Protein AF-A0A9P0C4G1-F1 (afdb_monomer_lite)

Organism: Bemisia tabaci (NCBI:txid7038)

InterPro domains:
  IPR025252 Domain of unknown function DUF4200 [PF13863] (64-177)
  IPR051147 Cilia- and flagella-associated domain-containing protein [PTHR21683] (7-328)

Structure (mmCIF, N/CA/C/O backbone):
data_AF-A0A9P0C4G1-F1
#
_entry.id   AF-A0A9P0C4G1-F1
#
loop_
_atom_site.group_PDB
_atom_site.id
_atom_site.type_symbol
_atom_site.label_atom_id
_atom_site.label_alt_id
_atom_site.label_comp_id
_atom_site.label_asym_id
_atom_site.label_entity_id
_atom_site.label_seq_id
_atom_site.pdbx_PDB_ins_code
_atom_site.Cartn_x
_atom_site.Cartn_y
_atom_site.Cartn_z
_atom_site.occupancy
_atom_site.B_iso_or_equiv
_atom_site.auth_seq_id
_atom_site.auth_comp_id
_atom_site.auth_asym_id
_atom_site.auth_atom_id
_atom_site.pdbx_PDB_model_num
ATOM 1 N N . MET A 1 1 ? -35.429 1.149 84.649 1.00 38.84 1 MET A N 1
ATOM 2 C CA . MET A 1 1 ? -34.889 2.270 85.436 1.00 38.84 1 MET A CA 1
ATOM 3 C C . MET A 1 1 ? -35.859 3.413 85.240 1.00 38.84 1 MET A C 1
ATOM 5 O O . MET A 1 1 ? -35.762 4.099 84.237 1.00 38.84 1 MET A O 1
ATOM 9 N N . ASP A 1 2 ? -36.829 3.532 86.137 1.00 36.22 2 ASP A N 1
ATOM 10 C CA . ASP A 1 2 ? -37.549 4.790 86.371 1.00 36.22 2 ASP A CA 1
ATOM 11 C C . ASP A 1 2 ? -36.702 5.578 87.392 1.00 36.22 2 ASP A C 1
ATOM 13 O O . ASP A 1 2 ? -36.038 4.908 88.200 1.00 36.22 2 ASP A O 1
ATOM 17 N N . PRO A 1 3 ? -36.657 6.931 87.393 1.00 46.84 3 PRO A N 1
ATOM 18 C CA . PRO A 1 3 ? -37.878 7.739 87.535 1.00 46.84 3 PRO A CA 1
ATOM 19 C C . PRO A 1 3 ? -37.878 9.159 86.916 1.00 46.84 3 PRO A C 1
ATOM 21 O O . PRO A 1 3 ? -36.924 9.919 87.056 1.00 46.84 3 PRO A O 1
ATOM 24 N N . ASP A 1 4 ? -39.031 9.566 86.377 1.00 36.81 4 ASP A N 1
ATOM 25 C CA . ASP A 1 4 ? -39.391 10.967 86.115 1.00 36.81 4 ASP A CA 1
ATOM 26 C C . ASP A 1 4 ? -40.594 11.376 86.996 1.00 36.81 4 ASP A C 1
ATOM 28 O O . ASP A 1 4 ? -41.711 10.919 86.771 1.00 36.81 4 ASP A O 1
ATOM 32 N N . ALA A 1 5 ? -40.300 12.236 87.987 1.00 39.12 5 ALA A N 1
ATOM 33 C CA . ALA A 1 5 ? -41.042 13.423 88.474 1.00 39.12 5 ALA A CA 1
ATOM 34 C C . ALA A 1 5 ? -42.515 13.336 89.000 1.00 39.12 5 ALA A C 1
ATOM 36 O O . ALA A 1 5 ? -43.236 12.398 88.678 1.00 39.12 5 ALA A O 1
ATOM 37 N N . PRO A 1 6 ? -43.055 14.356 89.731 1.00 46.94 6 PRO A N 1
ATOM 38 C CA . PRO A 1 6 ? -42.426 15.540 90.343 1.00 46.94 6 PRO A CA 1
ATOM 39 C C . PRO A 1 6 ? -42.788 15.827 91.824 1.00 46.94 6 PRO A C 1
ATOM 41 O O . PRO A 1 6 ? -43.789 15.398 92.394 1.00 46.94 6 PRO A O 1
ATOM 44 N N . GLU A 1 7 ? -41.938 16.679 92.387 1.00 44.88 7 GLU A N 1
ATOM 45 C CA . GLU A 1 7 ? -41.928 17.330 93.695 1.00 44.88 7 GLU A CA 1
ATOM 46 C C . GLU A 1 7 ? -42.796 18.609 93.701 1.00 44.88 7 GLU A C 1
ATOM 48 O O . GLU A 1 7 ? -42.521 19.511 92.922 1.00 44.88 7 GLU A O 1
ATOM 53 N N . PHE A 1 8 ? -43.801 18.721 94.581 1.00 35.50 8 PHE A N 1
ATOM 54 C CA . PHE A 1 8 ? -44.557 19.945 94.946 1.00 35.50 8 PHE A CA 1
ATOM 55 C C . PHE A 1 8 ? -45.388 19.570 96.202 1.00 35.50 8 PHE A C 1
ATOM 57 O O . PHE A 1 8 ? -46.053 18.545 96.181 1.00 35.50 8 PHE A O 1
ATOM 64 N N . LEU A 1 9 ? -45.424 20.220 97.372 1.00 36.94 9 LEU A N 1
ATOM 65 C CA . LEU A 1 9 ? -45.168 21.585 97.829 1.00 36.94 9 LEU A CA 1
ATOM 66 C C . LEU A 1 9 ? -44.718 21.545 99.306 1.00 36.94 9 LEU A C 1
ATOM 68 O O . LEU A 1 9 ? -45.403 20.971 100.152 1.00 36.94 9 LEU A O 1
ATOM 72 N N . LYS A 1 10 ? -43.627 22.243 99.638 1.00 41.34 10 LYS A N 1
ATOM 73 C CA . LYS A 1 10 ? -43.354 22.735 100.997 1.00 41.34 10 LYS A CA 1
ATOM 74 C C . LYS A 1 10 ? -43.623 24.239 101.034 1.00 41.34 10 LYS A C 1
ATOM 76 O O . LYS A 1 10 ? -42.954 25.002 100.347 1.00 41.34 10 LYS A O 1
ATOM 81 N N . LYS A 1 11 ? -44.570 24.644 101.873 1.00 36.62 11 LYS A N 1
ATOM 82 C CA . LYS A 1 11 ? -44.733 25.976 102.478 1.00 36.62 11 LYS A CA 1
ATOM 83 C C . LYS A 1 11 ? -45.361 25.719 103.845 1.00 36.62 11 LYS A C 1
ATOM 85 O O . LYS A 1 11 ? -46.138 24.783 103.969 1.00 36.62 11 LYS A O 1
ATOM 90 N N . GLU A 1 12 ? -45.132 26.429 104.928 1.00 34.16 12 GLU A N 1
ATOM 91 C CA . GLU A 1 12 ? -44.301 27.555 105.343 1.00 34.16 12 GLU A CA 1
ATOM 92 C C . GLU A 1 12 ? -44.501 27.540 106.871 1.00 34.16 12 GLU A C 1
ATOM 94 O O . GLU A 1 12 ? -45.590 27.215 107.341 1.00 34.16 12 GLU A O 1
ATOM 99 N N . ASN A 1 13 ? -43.492 27.879 107.667 1.00 34.50 13 ASN A N 1
ATOM 100 C CA . ASN A 1 13 ? -43.703 28.184 109.082 1.00 34.50 13 ASN A CA 1
ATOM 101 C C . ASN A 1 13 ? -42.780 29.338 109.465 1.00 34.50 13 ASN A C 1
ATOM 103 O O . ASN A 1 13 ? -41.582 29.128 109.630 1.00 34.50 13 ASN A O 1
ATOM 107 N N . ALA A 1 14 ? -43.340 30.539 109.630 1.00 35.62 14 ALA A N 1
ATOM 108 C CA . ALA A 1 14 ? -42.783 31.588 110.484 1.00 35.62 14 ALA A CA 1
ATOM 109 C C . ALA A 1 14 ? -43.813 32.707 110.711 1.00 35.62 14 ALA A C 1
ATOM 111 O O . ALA A 1 14 ? -44.267 33.340 109.765 1.00 35.62 14 ALA A O 1
ATOM 112 N N . GLY A 1 15 ? -44.133 32.996 111.977 1.00 34.44 15 GLY A N 1
ATOM 113 C CA . GLY A 1 15 ? -44.887 34.198 112.338 1.00 34.44 15 GLY A CA 1
ATOM 114 C C . GLY A 1 15 ? -45.509 34.168 113.734 1.00 34.44 15 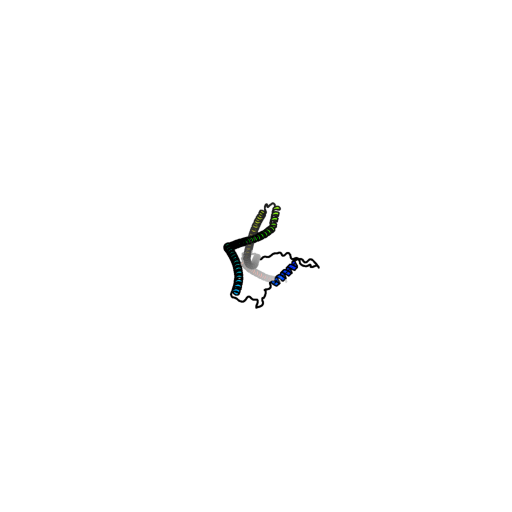GLY A C 1
ATOM 115 O O . GLY A 1 15 ? -46.710 33.979 113.867 1.00 34.44 15 GLY A O 1
ATOM 116 N N . LYS A 1 16 ? -44.708 34.388 114.786 1.00 44.06 16 LYS A N 1
ATOM 117 C CA . LYS A 1 16 ? -45.193 34.725 116.140 1.00 44.06 16 LYS A CA 1
ATOM 118 C C . LYS A 1 16 ? -45.402 36.243 116.267 1.00 44.06 16 LYS A C 1
ATOM 120 O O . LYS A 1 16 ? -44.438 36.979 116.089 1.00 44.06 16 LYS A O 1
ATOM 125 N N . LYS A 1 17 ? -46.598 36.677 116.685 1.00 35.72 17 LYS A N 1
ATOM 126 C CA . LYS A 1 17 ? -46.948 37.928 117.416 1.00 35.72 17 LYS A CA 1
ATOM 127 C C . LYS A 1 17 ? -48.308 37.656 118.097 1.00 35.72 17 LYS A C 1
ATOM 129 O O . LYS A 1 17 ? -49.116 36.973 117.491 1.00 35.72 17 LYS A O 1
ATOM 134 N N . SER A 1 18 ? -48.700 38.088 119.293 1.00 33.09 18 SER A N 1
ATOM 135 C CA . SER A 1 18 ? -48.098 38.781 120.439 1.00 33.09 18 SER A CA 1
ATOM 136 C C . SER A 1 18 ? -49.169 38.808 121.567 1.00 33.09 18 SER A C 1
ATOM 138 O O . SER A 1 18 ? -50.298 39.178 121.283 1.00 33.09 18 SER A O 1
ATOM 140 N N . VAL A 1 19 ? -48.795 38.430 122.802 1.00 36.88 19 VAL A N 1
ATOM 141 C CA . VAL A 1 19 ? -49.113 39.073 124.115 1.00 36.88 19 VAL A CA 1
ATOM 142 C C . VAL A 1 19 ? -50.602 39.248 124.557 1.00 36.88 19 VAL A C 1
ATOM 144 O O . VAL A 1 19 ? -51.279 40.126 124.048 1.00 36.88 19 VAL A O 1
ATOM 147 N N . LEU A 1 20 ? -51.136 38.362 125.437 1.00 34.88 20 LEU A N 1
ATOM 148 C CA . LEU A 1 20 ? -51.484 38.483 126.901 1.00 34.88 20 LEU A CA 1
ATOM 149 C C . LEU A 1 20 ? -52.864 39.131 127.250 1.00 34.88 20 LEU A C 1
ATOM 151 O O . LEU A 1 20 ? -53.284 40.034 126.545 1.00 34.88 20 LEU A O 1
ATOM 155 N N . PRO A 1 21 ? -53.483 38.877 128.435 1.00 47.62 21 PRO A N 1
ATOM 156 C CA . PRO A 1 21 ? -53.855 37.605 129.079 1.00 47.62 21 PRO A CA 1
ATOM 157 C C . PRO A 1 21 ? -55.328 37.582 129.605 1.00 47.62 21 PRO A C 1
ATOM 159 O O . PRO A 1 21 ? -55.998 38.607 129.666 1.00 47.62 21 PRO A O 1
ATOM 162 N N . LYS A 1 22 ? -55.740 36.412 130.129 1.00 40.81 22 LYS A N 1
ATOM 163 C CA . LYS A 1 22 ? -56.890 36.079 131.018 1.00 40.81 22 LYS A CA 1
ATOM 164 C C . LYS A 1 22 ? -58.078 35.349 130.376 1.00 40.81 22 LYS A C 1
ATOM 166 O O . LYS A 1 22 ? -58.756 35.848 129.490 1.00 40.81 22 LYS A O 1
ATOM 171 N N . GLY A 1 23 ? -58.316 34.160 130.932 1.00 45.16 23 GLY A N 1
ATOM 172 C CA . GLY A 1 23 ? -59.331 33.181 130.561 1.00 45.16 23 GLY A CA 1
ATOM 173 C C . GLY A 1 23 ? -58.679 31.806 130.441 1.00 45.16 23 GLY A C 1
ATOM 174 O O . GLY A 1 23 ? -58.338 31.386 129.340 1.00 45.16 23 GLY A O 1
ATOM 175 N N . GLU A 1 24 ? -58.398 31.152 131.571 1.00 47.72 24 GLU A N 1
ATOM 176 C CA . GLU A 1 24 ? -57.777 29.822 131.616 1.00 47.72 24 GLU A CA 1
ATOM 177 C C . GLU A 1 24 ? -58.631 28.807 130.847 1.00 47.72 24 GLU A C 1
ATOM 179 O O . GLU A 1 24 ? -59.722 28.426 131.264 1.00 47.72 24 GLU A O 1
ATOM 184 N N . LEU A 1 25 ? -58.130 28.397 129.681 1.00 53.88 25 LEU A N 1
ATOM 185 C CA . LEU A 1 25 ? -58.746 27.389 128.832 1.00 53.88 25 LEU A CA 1
ATOM 186 C C . LEU A 1 25 ? -58.266 25.988 129.264 1.00 53.88 25 LEU A C 1
ATOM 188 O O . LEU A 1 25 ? -57.066 25.779 129.482 1.00 53.88 25 LEU A O 1
ATOM 192 N N . PRO A 1 26 ? -59.184 25.008 129.344 1.00 58.66 26 PRO A N 1
ATOM 193 C CA . PRO A 1 26 ? -59.042 23.759 130.105 1.00 58.66 26 PRO A CA 1
ATOM 194 C C . PRO A 1 26 ? -57.880 22.855 129.668 1.00 58.66 26 PRO A C 1
ATOM 196 O O . PRO A 1 26 ? -57.418 22.030 130.445 1.00 58.66 26 PRO A O 1
ATOM 199 N N . HIS A 1 27 ? -57.347 23.032 128.460 1.00 58.50 27 HIS A N 1
ATOM 200 C CA . HIS A 1 27 ? -56.244 22.241 127.906 1.00 58.50 27 HIS A CA 1
ATOM 201 C C . HIS A 1 27 ? -54.942 22.318 128.732 1.00 58.50 27 HIS A C 1
ATOM 203 O O . HIS A 1 27 ? -54.217 21.328 128.801 1.00 58.50 27 HIS A O 1
ATOM 209 N N . LYS A 1 28 ? -54.645 23.450 129.394 1.00 59.62 28 LYS A N 1
ATOM 210 C CA . LYS A 1 28 ? -53.417 23.583 130.205 1.00 59.62 28 LYS A CA 1
ATOM 211 C C . LYS A 1 28 ? -53.542 22.906 131.568 1.00 59.62 28 LYS A C 1
ATOM 213 O O . LYS A 1 28 ? -52.651 22.146 131.932 1.00 59.62 28 LYS A O 1
ATOM 218 N N . ALA A 1 29 ? -54.685 23.075 132.234 1.00 59.31 29 ALA A N 1
ATOM 219 C CA . ALA A 1 29 ? -55.032 22.317 133.435 1.00 59.31 29 ALA A CA 1
ATOM 220 C C . ALA A 1 29 ? -55.087 20.811 133.143 1.00 59.31 29 ALA A C 1
ATOM 222 O O . ALA A 1 29 ? -54.640 20.015 133.956 1.00 59.31 29 ALA A O 1
ATOM 223 N N . VAL A 1 30 ? -55.548 20.414 131.953 1.00 58.38 30 VAL A N 1
ATOM 224 C CA . VAL A 1 30 ? -55.530 19.021 131.495 1.00 58.38 30 VAL A CA 1
ATOM 225 C C . VAL A 1 30 ? -54.103 18.539 131.219 1.00 58.38 30 VAL A C 1
ATOM 227 O O . VAL A 1 30 ? -53.772 17.429 131.606 1.00 58.38 30 VAL A O 1
ATOM 230 N N . SER A 1 31 ? -53.221 19.353 130.627 1.00 59.41 31 SER A N 1
ATOM 231 C CA . SER A 1 31 ? -51.809 18.984 130.426 1.00 59.41 31 SER A CA 1
ATOM 232 C C . SER A 1 31 ? -51.021 18.886 131.736 1.00 59.41 31 SER A C 1
ATOM 234 O O . SER A 1 31 ? -50.212 17.975 131.888 1.00 59.41 31 SER A O 1
ATOM 236 N N . GLU A 1 32 ? -51.303 19.761 132.706 1.00 63.56 32 GLU A N 1
ATOM 237 C CA . GLU A 1 32 ? -50.736 19.696 134.053 1.00 63.56 32 GLU A CA 1
ATOM 238 C C . GLU A 1 32 ? -51.341 18.525 134.827 1.00 63.56 32 GLU A C 1
ATOM 240 O O . GLU A 1 32 ? -50.591 17.772 135.424 1.00 63.56 32 GLU A O 1
ATOM 245 N N . GLN A 1 33 ? -52.642 18.237 134.705 1.00 60.47 33 GLN A N 1
ATOM 246 C CA . GLN A 1 33 ? -53.232 17.001 135.228 1.00 60.47 33 GLN A CA 1
ATOM 247 C C . GLN A 1 33 ? -52.661 15.750 134.557 1.00 60.47 33 GLN A C 1
ATOM 249 O O . GLN A 1 33 ? -52.448 14.757 135.243 1.00 60.47 33 GLN A O 1
ATOM 254 N N . PHE A 1 34 ? -52.366 15.764 133.255 1.00 58.06 34 PHE A N 1
ATOM 255 C CA . PHE A 1 34 ? -51.722 14.643 132.572 1.00 58.06 34 PHE A CA 1
ATOM 256 C C . PHE A 1 34 ? -50.275 14.478 133.036 1.00 58.06 34 PHE A C 1
ATOM 258 O O . PHE A 1 34 ? -49.883 13.348 133.321 1.00 58.06 34 PHE A O 1
ATOM 265 N N . ALA A 1 35 ? -49.524 15.568 133.209 1.00 58.50 35 ALA A N 1
ATOM 266 C CA . ALA A 1 35 ? -48.172 15.547 133.761 1.00 58.50 35 ALA A CA 1
ATOM 267 C C . ALA A 1 35 ? -48.170 15.074 135.224 1.00 58.50 35 ALA A C 1
ATOM 269 O O . ALA A 1 35 ? -47.431 14.155 135.564 1.00 58.50 35 ALA A O 1
ATOM 270 N N . THR A 1 36 ? -49.062 15.590 136.072 1.00 59.06 36 THR A N 1
ATOM 271 C CA . THR A 1 36 ? -49.253 15.140 137.458 1.00 59.06 36 THR A CA 1
ATOM 272 C C . THR A 1 36 ? -49.744 13.684 137.510 1.00 59.06 36 THR A C 1
ATOM 274 O O . THR A 1 36 ? -49.263 12.906 138.330 1.00 59.06 36 THR A O 1
ATOM 277 N N . SER A 1 37 ? -50.611 13.248 136.586 1.00 54.34 37 SER A N 1
ATOM 278 C CA . SER A 1 37 ? -51.036 11.841 136.471 1.00 54.34 37 SER A CA 1
ATOM 279 C C . SER A 1 37 ? -49.903 10.916 136.013 1.00 54.34 37 SER A C 1
ATOM 281 O O . SER A 1 37 ? -49.856 9.763 136.435 1.00 54.34 37 SER A O 1
ATOM 283 N N . GLN A 1 38 ? -48.984 11.400 135.168 1.00 55.28 38 GLN A N 1
ATOM 284 C CA . GLN A 1 38 ? -47.788 10.664 134.756 1.00 55.28 38 GLN A CA 1
ATOM 285 C C . GLN A 1 38 ? -46.735 10.630 135.874 1.00 55.28 38 GLN A C 1
ATOM 287 O O . GLN A 1 38 ? -46.093 9.596 136.043 1.00 55.28 38 GLN A O 1
ATOM 292 N N . PHE A 1 39 ? -46.631 11.676 136.706 1.00 51.94 39 PHE A N 1
ATOM 293 C CA . PHE A 1 39 ? -45.828 11.655 137.936 1.00 51.94 39 PHE A CA 1
ATOM 294 C C . PHE A 1 39 ? -46.334 10.597 138.930 1.00 51.94 39 PHE A C 1
ATOM 296 O O . PHE A 1 39 ? -45.532 9.829 139.452 1.00 51.94 39 PHE A O 1
ATOM 303 N N . PHE A 1 40 ? -47.651 10.445 139.113 1.00 49.16 40 PHE A N 1
ATOM 304 C CA . PHE A 1 40 ? -48.213 9.355 139.932 1.00 49.16 40 PHE A CA 1
ATOM 305 C C . PHE A 1 40 ? -48.104 7.953 139.296 1.00 49.16 40 PHE A C 1
ATOM 307 O O . PHE A 1 40 ? -48.376 6.959 139.971 1.00 49.16 40 PHE A O 1
ATOM 314 N N . LYS A 1 41 ? -47.711 7.853 138.018 1.00 52.72 41 LYS A N 1
ATOM 315 C CA . LYS A 1 41 ? -47.436 6.584 137.318 1.00 52.72 41 LYS A CA 1
ATOM 316 C C . LYS A 1 41 ? -45.955 6.186 137.338 1.00 52.72 41 LYS A C 1
ATOM 318 O O . LYS A 1 41 ? -45.632 5.111 136.834 1.00 52.72 41 LYS A O 1
ATOM 323 N N . GLN A 1 42 ? -45.069 6.986 137.943 1.00 51.81 42 GLN A N 1
ATOM 324 C CA . GLN A 1 42 ? -43.749 6.493 138.338 1.00 51.81 42 GLN A CA 1
ATOM 325 C C . GLN A 1 42 ? -43.941 5.347 139.337 1.00 51.81 42 GLN A C 1
ATOM 327 O O . GLN A 1 42 ? -44.745 5.441 140.266 1.00 51.81 42 GLN A O 1
ATOM 332 N N . THR A 1 43 ? -43.255 4.230 139.099 1.00 47.44 43 THR A N 1
ATOM 333 C CA . THR A 1 43 ? -43.328 3.025 139.930 1.00 47.44 43 THR A CA 1
ATOM 334 C C . THR A 1 43 ? -43.113 3.402 141.391 1.00 47.44 43 THR A C 1
ATOM 336 O O . THR A 1 43 ? -42.021 3.836 141.746 1.00 47.44 43 THR A O 1
ATOM 339 N N . LYS A 1 44 ? -44.145 3.250 142.231 1.00 46.94 44 LYS A N 1
ATOM 340 C CA . LYS A 1 44 ? -44.012 3.355 143.688 1.00 46.94 44 LYS A CA 1
ATOM 341 C C . LYS A 1 44 ? -42.921 2.379 144.131 1.00 46.94 44 LYS A C 1
ATOM 343 O O . LYS A 1 44 ? -43.143 1.170 144.120 1.00 46.94 44 LYS A O 1
ATOM 348 N N . VAL A 1 45 ? -41.741 2.897 144.458 1.00 50.97 45 VAL A N 1
ATOM 349 C CA . VAL A 1 45 ? -40.674 2.122 145.091 1.00 50.97 45 VAL A CA 1
ATOM 350 C C . VAL A 1 45 ? -41.001 2.101 146.577 1.00 50.97 45 VAL A C 1
ATOM 352 O O . VAL A 1 45 ? -40.894 3.118 147.258 1.00 50.97 45 VAL A O 1
ATOM 355 N N . TYR A 1 46 ? -41.505 0.964 147.044 1.00 51.94 46 TYR A N 1
ATOM 356 C CA . TYR A 1 46 ? -41.841 0.749 148.447 1.00 51.94 46 TYR A CA 1
ATOM 357 C C . TYR A 1 46 ? -40.547 0.539 149.267 1.00 51.94 46 TYR A C 1
ATOM 359 O O . TYR A 1 46 ? -39.664 -0.180 148.793 1.00 51.94 46 TYR A O 1
ATOM 367 N N . PRO A 1 47 ? -40.395 1.157 150.458 1.00 59.88 47 PRO A N 1
ATOM 368 C CA . PRO A 1 47 ? -39.282 0.890 151.382 1.00 59.88 47 PRO A CA 1
ATOM 369 C C . PRO A 1 47 ? -39.242 -0.590 151.800 1.00 59.88 47 PRO A C 1
ATOM 371 O O . PRO A 1 47 ? -40.293 -1.216 151.855 1.00 59.88 47 PRO A O 1
ATOM 374 N N . GLU A 1 48 ? -38.071 -1.153 152.133 1.00 53.62 48 GLU A N 1
ATOM 375 C CA . GLU A 1 48 ? -37.863 -2.613 152.302 1.00 53.62 48 GLU A CA 1
ATOM 376 C C . GLU A 1 48 ? -38.860 -3.348 153.219 1.00 53.62 48 GLU A C 1
ATOM 378 O O . GLU A 1 48 ? -39.176 -4.512 152.982 1.00 53.62 48 GLU A O 1
ATOM 383 N N . TRP A 1 49 ? -39.387 -2.680 154.244 1.00 59.84 49 TRP A N 1
ATOM 384 C CA . TRP A 1 49 ? -40.357 -3.249 155.188 1.00 59.84 49 TRP A CA 1
ATOM 385 C C . TRP A 1 49 ? -41.806 -3.251 154.673 1.00 59.84 49 TRP A C 1
ATOM 387 O O . TRP A 1 49 ? -42.655 -3.928 155.247 1.00 59.84 49 TRP A O 1
ATOM 397 N N . ASP A 1 50 ? -42.078 -2.507 153.602 1.00 53.53 50 ASP A N 1
ATOM 398 C CA . ASP A 1 50 ? -43.387 -2.337 152.961 1.00 53.53 50 ASP A CA 1
ATOM 399 C C . ASP A 1 50 ? -43.480 -3.148 151.648 1.00 53.53 50 ASP A C 1
ATOM 401 O O . ASP A 1 50 ? -44.437 -3.038 150.874 1.00 53.53 50 ASP A O 1
ATOM 405 N N . LEU A 1 51 ? -42.480 -4.006 151.393 1.00 55.72 51 LEU A N 1
ATOM 406 C CA . LEU A 1 51 ? -42.623 -5.112 150.458 1.00 55.72 51 LEU A CA 1
ATOM 407 C C . LEU A 1 51 ? -43.481 -6.212 151.102 1.00 55.72 51 LEU A C 1
ATOM 409 O O . LEU A 1 51 ? -43.266 -6.570 152.261 1.00 55.72 51 LEU A O 1
ATOM 413 N N . PRO A 1 52 ? -44.424 -6.815 150.359 1.00 56.84 52 PRO A N 1
ATOM 414 C CA . PRO A 1 52 ? -45.155 -7.980 150.840 1.00 56.84 52 PRO A CA 1
ATOM 415 C C . PRO A 1 52 ? -44.172 -9.070 151.295 1.00 56.84 52 PRO A C 1
ATOM 417 O O . PRO A 1 52 ? -43.294 -9.458 150.523 1.00 56.84 52 PRO A O 1
ATOM 420 N N . SER A 1 53 ? -44.311 -9.558 152.538 1.00 54.59 53 SER A N 1
ATOM 421 C CA . SER A 1 53 ? -43.511 -10.671 153.073 1.00 54.59 53 SER A CA 1
ATOM 422 C C . SER A 1 53 ? -43.449 -11.802 152.043 1.00 54.59 53 SER A C 1
ATOM 424 O O . SER A 1 53 ? -44.496 -12.214 151.528 1.00 54.59 53 SER A O 1
ATOM 426 N N . VAL A 1 54 ? -42.231 -12.270 151.731 1.00 56.78 54 VAL A N 1
ATOM 427 C CA . VAL A 1 54 ? -41.926 -13.320 150.742 1.00 56.78 54 VAL A CA 1
ATOM 428 C C . VAL A 1 54 ? -42.498 -14.653 151.222 1.00 56.78 54 VAL A C 1
ATOM 430 O O . VAL A 1 54 ? -41.814 -15.561 151.683 1.00 56.78 54 VAL A O 1
ATOM 433 N N . THR A 1 55 ? -43.812 -14.748 151.153 1.00 63.06 55 THR A N 1
ATOM 434 C CA . THR A 1 55 ? -44.599 -15.929 151.446 1.00 63.06 55 THR A CA 1
ATOM 435 C C . THR A 1 55 ? -44.775 -16.701 150.141 1.00 63.06 55 THR A C 1
ATOM 437 O O . THR A 1 55 ? -44.896 -16.087 149.074 1.00 63.06 55 THR A O 1
ATOM 440 N N . PRO A 1 56 ? -44.831 -18.045 150.174 1.00 75.25 56 PRO A N 1
ATOM 441 C CA . PRO A 1 56 ? -45.030 -18.849 148.966 1.00 75.25 56 PRO A CA 1
ATOM 442 C C . PRO A 1 56 ? -46.233 -18.398 148.116 1.00 75.25 56 PRO A C 1
ATOM 444 O O . PRO A 1 56 ? -46.190 -18.471 146.891 1.00 75.25 56 PRO A O 1
ATOM 447 N N . ALA A 1 57 ? -47.276 -17.853 148.754 1.00 75.50 57 ALA A N 1
ATOM 448 C CA . ALA A 1 57 ? -48.454 -17.295 148.094 1.00 75.50 57 ALA A CA 1
ATOM 449 C C . ALA A 1 57 ? -48.171 -16.011 147.284 1.00 75.50 57 ALA A C 1
ATOM 451 O O . ALA A 1 57 ? -48.702 -15.862 146.181 1.00 75.50 57 ALA A O 1
ATOM 452 N N . TYR A 1 58 ? -47.323 -15.103 147.783 1.00 77.25 58 TYR A N 1
ATOM 453 C CA . TYR A 1 58 ? -46.930 -13.888 147.060 1.00 77.25 58 TYR A CA 1
ATOM 454 C C . TYR A 1 58 ? -46.039 -14.213 145.852 1.00 77.25 58 TYR A C 1
ATOM 456 O O . TYR A 1 58 ? -46.314 -13.742 144.748 1.00 77.25 58 TYR A O 1
ATOM 464 N N . ASN A 1 59 ? -45.054 -15.105 146.012 1.00 78.25 59 ASN A N 1
ATOM 465 C CA . ASN A 1 59 ? -44.223 -15.587 144.899 1.00 78.25 59 ASN A CA 1
ATOM 466 C C . ASN A 1 59 ? -45.070 -16.269 143.820 1.00 78.25 59 ASN A C 1
ATOM 468 O O . ASN A 1 59 ? -44.885 -16.020 142.633 1.00 78.25 59 ASN A O 1
ATOM 472 N N . LEU A 1 60 ? -46.065 -17.062 144.223 1.00 81.50 60 LEU A N 1
ATOM 473 C CA . LEU A 1 60 ? -47.017 -17.677 143.302 1.00 81.50 60 LEU A CA 1
ATOM 474 C C . LEU A 1 60 ? -47.848 -16.628 142.544 1.00 81.50 60 LEU A C 1
ATOM 476 O O . LEU A 1 60 ? -48.136 -16.813 141.363 1.00 81.50 60 LEU A O 1
ATOM 480 N N . MET A 1 61 ? -48.206 -15.507 143.176 1.00 80.31 61 MET A N 1
ATOM 481 C CA . MET A 1 61 ? -48.896 -14.393 142.516 1.00 80.31 61 MET A CA 1
ATOM 482 C C . MET A 1 61 ? -47.991 -13.646 141.522 1.00 80.31 61 MET A C 1
ATOM 484 O O . MET A 1 61 ? -48.449 -13.295 140.432 1.00 80.31 61 MET A O 1
ATOM 488 N N . VAL A 1 62 ? -46.726 -13.406 141.877 1.00 82.44 62 VAL A N 1
ATOM 489 C CA . VAL A 1 62 ? -45.728 -12.767 141.001 1.00 82.44 62 VAL A CA 1
ATOM 490 C C . VAL A 1 62 ? -45.444 -13.650 139.788 1.00 82.44 62 VAL A C 1
ATOM 492 O O . VAL A 1 62 ? -45.622 -13.191 138.661 1.00 82.44 62 VAL A O 1
ATOM 495 N N . VAL A 1 63 ? -45.159 -14.936 140.009 1.00 84.50 63 VAL A N 1
ATOM 496 C CA . VAL A 1 63 ? -44.951 -15.931 138.946 1.00 84.50 63 VAL A CA 1
ATOM 497 C C . VAL A 1 63 ? -46.189 -16.053 138.057 1.00 84.50 63 VAL A C 1
ATOM 499 O O . VAL A 1 63 ? -46.052 -16.113 136.842 1.00 84.50 63 VAL A O 1
ATOM 502 N N . LYS A 1 64 ? -47.414 -16.006 138.607 1.00 85.06 64 LYS A N 1
ATOM 503 C CA . LYS A 1 64 ? -48.648 -15.975 137.795 1.00 85.06 64 LYS A CA 1
ATOM 504 C C . LYS A 1 64 ? -48.755 -14.725 136.919 1.00 85.06 64 LYS A C 1
ATOM 506 O O . LYS A 1 64 ? -49.161 -14.834 135.767 1.00 85.06 64 LYS A O 1
ATOM 511 N N . LYS A 1 65 ? -48.410 -13.540 137.436 1.00 84.81 65 LYS A N 1
ATOM 512 C CA . LYS A 1 65 ? -48.408 -12.295 136.645 1.00 84.81 65 LYS A CA 1
ATOM 513 C C . LYS A 1 65 ? -47.323 -12.304 135.570 1.00 84.81 65 LYS A C 1
ATOM 515 O O . LYS A 1 65 ? -47.560 -11.806 134.474 1.00 84.81 65 LYS A O 1
ATOM 520 N N . GLU A 1 66 ? -46.145 -12.831 135.878 1.00 85.81 66 GLU A N 1
ATOM 521 C CA . GLU A 1 66 ? -45.050 -12.996 134.920 1.00 85.81 66 GLU A CA 1
ATOM 522 C C . GLU A 1 66 ? -45.415 -14.005 133.840 1.00 85.81 66 GLU A C 1
ATOM 524 O O . GLU A 1 66 ? -45.275 -13.677 132.669 1.00 85.81 66 GLU A O 1
ATOM 529 N N . LEU A 1 67 ? -45.994 -15.147 134.215 1.00 86.62 67 LEU A N 1
ATOM 530 C CA . LEU A 1 67 ? -46.544 -16.138 133.293 1.00 86.62 67 LEU A CA 1
ATOM 531 C C . LEU A 1 67 ? -47.592 -15.505 132.374 1.00 86.62 67 LEU A C 1
ATOM 533 O O . LEU A 1 67 ? -47.498 -15.638 131.166 1.00 86.62 67 LEU A O 1
ATOM 537 N N . GLN A 1 68 ? -48.525 -14.711 132.907 1.00 87.50 68 GLN A N 1
ATOM 538 C CA . GLN A 1 68 ? -49.499 -13.991 132.077 1.00 87.50 68 GLN A CA 1
ATOM 539 C C . GLN A 1 68 ? -48.854 -12.965 131.130 1.00 87.50 68 GLN A C 1
ATOM 541 O O . GLN A 1 68 ? -49.355 -12.747 130.028 1.00 87.50 68 GLN A O 1
ATOM 546 N N . LYS A 1 69 ? -47.772 -12.290 131.541 1.00 87.69 69 LYS A N 1
ATOM 547 C CA . LYS A 1 69 ? -47.039 -11.346 130.680 1.00 87.69 69 LYS A CA 1
ATOM 548 C C . LYS A 1 69 ? -46.260 -12.078 129.589 1.00 87.69 69 LYS A C 1
ATOM 550 O O . LYS A 1 69 ? -46.320 -11.664 128.436 1.00 87.69 69 LYS A O 1
ATOM 555 N N . THR A 1 70 ? -45.545 -13.145 129.936 1.00 88.31 70 THR A N 1
ATOM 556 C CA . THR A 1 70 ? -44.779 -13.949 128.977 1.00 88.31 70 THR A CA 1
ATOM 557 C C . THR A 1 70 ? -45.701 -14.682 128.017 1.00 88.31 70 THR A C 1
ATOM 559 O O . THR A 1 70 ? -45.378 -14.762 126.839 1.00 88.31 70 THR A O 1
ATOM 562 N N . GLU A 1 71 ? -46.871 -15.130 128.468 1.00 88.25 71 GLU A N 1
ATOM 563 C CA . GLU A 1 71 ? -47.891 -15.759 127.630 1.00 88.25 71 GLU A CA 1
ATOM 564 C C . GLU A 1 71 ? -48.506 -14.762 126.639 1.00 88.25 71 GLU A C 1
ATOM 566 O O . GLU A 1 71 ? -48.609 -15.077 125.457 1.00 88.25 71 GLU A O 1
ATOM 571 N N . LYS A 1 72 ? -48.767 -13.513 127.056 1.00 89.19 72 LYS A N 1
ATOM 572 C CA . LYS A 1 72 ? -49.153 -12.425 126.134 1.00 89.19 72 LYS A CA 1
ATOM 573 C C . LYS A 1 72 ? -48.074 -12.123 125.090 1.00 89.19 72 LYS A C 1
ATOM 575 O O . LYS A 1 72 ? -48.383 -12.039 123.906 1.00 89.19 72 LYS A O 1
ATOM 580 N N . ILE A 1 73 ? -46.810 -12.013 125.503 1.00 90.81 73 ILE A N 1
ATOM 581 C CA . ILE A 1 73 ? -45.679 -11.787 124.584 1.00 90.81 73 ILE A CA 1
ATOM 582 C C . ILE A 1 73 ? -45.509 -12.981 123.634 1.00 90.81 73 ILE A C 1
ATOM 584 O O . ILE A 1 73 ? -45.237 -12.806 122.448 1.00 90.81 73 ILE A O 1
ATOM 588 N N . LEU A 1 74 ? -45.684 -14.206 124.133 1.00 90.06 74 LEU A N 1
ATOM 589 C CA . LEU A 1 74 ? -45.629 -15.426 123.335 1.00 90.06 74 LEU A CA 1
ATOM 590 C C . LEU A 1 74 ? -46.762 -15.455 122.304 1.00 90.06 74 LEU A C 1
ATOM 592 O O . LEU A 1 74 ? -46.531 -15.836 121.159 1.00 90.06 74 LEU A O 1
ATOM 596 N N . GLU A 1 75 ? -47.972 -15.041 122.679 1.00 90.38 75 GLU A N 1
ATOM 597 C CA . GLU A 1 75 ? -49.104 -14.896 121.761 1.00 90.38 75 GLU A CA 1
ATOM 598 C C . GLU A 1 75 ? -48.855 -13.822 120.700 1.00 90.38 75 GLU A C 1
ATOM 600 O O . GLU A 1 75 ? -49.131 -14.062 119.524 1.00 90.38 75 GLU A O 1
ATOM 605 N N . GLU A 1 76 ? -48.298 -12.672 121.075 1.00 91.38 76 GLU A N 1
ATOM 606 C CA . GLU A 1 76 ? -47.890 -11.617 120.141 1.00 91.38 76 GLU A CA 1
ATOM 607 C C . GLU A 1 76 ? -46.820 -12.123 119.167 1.00 91.38 76 GLU A C 1
ATOM 609 O O . GLU A 1 76 ? -47.005 -12.030 117.957 1.00 91.38 76 GLU A O 1
ATOM 614 N N . LYS A 1 77 ? -45.766 -12.784 119.658 1.00 92.06 77 LYS A N 1
ATOM 615 C CA . LYS A 1 77 ? -44.718 -13.382 118.815 1.00 92.06 77 LYS A CA 1
ATOM 616 C C . LYS A 1 77 ? -45.242 -14.505 117.926 1.00 92.06 77 LYS A C 1
ATOM 618 O O . LYS A 1 77 ? -44.792 -14.644 116.791 1.00 92.06 77 LYS A O 1
ATOM 623 N N . ARG A 1 78 ? -46.209 -15.298 118.396 1.00 92.25 78 ARG A N 1
ATOM 624 C CA . ARG A 1 78 ? -46.899 -16.306 117.573 1.00 92.25 78 ARG A CA 1
ATOM 625 C C . ARG A 1 78 ? -47.726 -15.651 116.469 1.00 92.25 78 ARG A C 1
ATOM 627 O O . ARG A 1 78 ? -47.711 -16.158 115.351 1.00 92.25 78 ARG A O 1
ATOM 634 N N . LYS A 1 79 ? -48.409 -14.537 116.756 1.00 92.12 79 LYS A N 1
ATOM 635 C CA . LYS A 1 79 ? -49.150 -13.752 115.755 1.00 92.12 79 LYS A CA 1
ATOM 636 C C . LYS A 1 79 ? -48.208 -13.115 114.735 1.00 92.12 79 LYS A C 1
ATOM 638 O O . LYS A 1 79 ? -48.446 -13.279 113.546 1.00 92.12 79 LYS A O 1
ATOM 643 N N . GLU A 1 80 ? -47.123 -12.483 115.179 1.00 91.44 80 GLU A N 1
ATOM 644 C CA . GLU A 1 80 ? -46.086 -11.925 114.301 1.00 91.44 80 GLU A CA 1
ATOM 645 C C . GLU A 1 80 ? -45.471 -13.013 113.417 1.00 91.44 80 GLU A C 1
ATOM 647 O O . GLU A 1 80 ? -45.429 -12.872 112.203 1.00 91.44 80 GLU A O 1
ATOM 652 N N . ASN A 1 81 ? -45.049 -14.140 113.992 1.00 92.56 81 ASN A N 1
ATOM 653 C CA . ASN A 1 81 ? -44.460 -15.240 113.228 1.00 92.56 81 ASN A CA 1
ATOM 654 C C . ASN A 1 81 ? -45.459 -15.853 112.237 1.00 92.56 81 ASN A C 1
ATOM 656 O O . ASN A 1 81 ? -45.071 -16.255 111.145 1.00 92.56 81 ASN A O 1
ATOM 660 N N . LYS A 1 82 ? -46.748 -15.911 112.594 1.00 94.19 82 LYS A N 1
ATOM 661 C CA . LYS A 1 82 ? -47.802 -16.322 111.664 1.00 94.19 82 LYS A CA 1
ATOM 662 C C . LYS A 1 82 ? -47.917 -15.331 110.502 1.00 94.19 82 LYS A C 1
ATOM 664 O O . LYS A 1 82 ? -47.859 -15.764 109.364 1.00 94.19 82 LYS A O 1
ATOM 669 N N . GLN A 1 83 ? -47.956 -14.028 110.780 1.00 92.69 83 GLN A N 1
ATOM 670 C CA . GLN A 1 83 ? -47.967 -12.988 109.745 1.00 92.69 83 GLN A CA 1
ATOM 671 C C . GLN A 1 83 ? -46.724 -13.049 108.846 1.00 92.69 83 GLN A C 1
ATOM 673 O O . GLN A 1 83 ? -46.850 -12.970 107.631 1.00 92.69 83 GLN A O 1
ATOM 678 N N . TYR A 1 84 ? -45.531 -13.245 109.414 1.00 93.56 84 TYR A N 1
ATOM 679 C CA . TYR A 1 84 ? -44.295 -13.409 108.643 1.00 93.56 84 TYR A CA 1
ATOM 680 C C . TYR A 1 84 ? -44.316 -14.659 107.762 1.00 93.56 84 TYR A C 1
ATOM 682 O O . TYR A 1 84 ? -43.845 -14.606 106.630 1.00 93.56 84 TYR A O 1
ATOM 690 N N . ARG A 1 85 ? -44.869 -15.774 108.249 1.00 92.75 85 ARG A N 1
ATOM 691 C CA . ARG A 1 85 ? -45.051 -16.987 107.439 1.00 92.75 85 ARG A CA 1
ATOM 692 C C . ARG A 1 85 ? -46.054 -16.767 106.318 1.00 92.75 85 ARG A C 1
ATOM 694 O O . ARG A 1 85 ? -45.745 -17.120 105.192 1.00 92.75 85 ARG A O 1
ATOM 701 N N . ASP A 1 86 ? -47.181 -16.124 106.606 1.00 93.00 86 ASP A N 1
ATOM 702 C CA . ASP A 1 86 ? -48.201 -15.807 105.604 1.00 93.00 86 ASP A CA 1
ATOM 703 C C . ASP A 1 86 ? -47.624 -14.881 104.507 1.00 93.00 86 ASP A C 1
ATOM 705 O O . ASP A 1 86 ? -47.875 -15.086 103.318 1.00 93.00 86 ASP A O 1
ATOM 709 N N . LEU A 1 87 ? -46.783 -13.905 104.884 1.00 95.38 87 LEU A N 1
ATOM 710 C CA . LEU A 1 87 ? -46.052 -13.046 103.944 1.00 95.38 87 LEU A CA 1
ATOM 711 C C . LEU A 1 87 ? -45.038 -13.837 103.112 1.00 95.38 87 LEU A C 1
ATOM 713 O O . LEU A 1 87 ? -45.070 -13.752 101.886 1.00 95.38 87 LEU A O 1
ATOM 717 N N . LEU A 1 88 ? -44.180 -14.636 103.750 1.00 94.19 88 LEU A N 1
ATOM 718 C CA . LEU A 1 88 ? -43.196 -15.461 103.048 1.00 94.19 88 LEU A CA 1
ATOM 719 C C . LEU A 1 88 ? -43.872 -16.452 102.099 1.00 94.19 88 LEU A C 1
ATOM 721 O O . LEU A 1 88 ? -43.426 -16.605 100.967 1.00 94.19 88 LEU A O 1
ATOM 725 N N . ASP A 1 89 ? -44.962 -17.092 102.515 1.00 94.56 89 ASP A N 1
ATOM 726 C CA . ASP A 1 89 ? -45.729 -18.005 101.668 1.00 94.56 89 ASP A CA 1
ATOM 727 C C . ASP A 1 89 ? -46.327 -17.271 100.461 1.00 94.56 89 ASP A C 1
ATOM 729 O O . ASP A 1 89 ? -46.301 -17.802 99.345 1.00 94.56 89 ASP A O 1
ATOM 733 N N . SER A 1 90 ? -46.788 -16.027 100.643 1.00 94.38 90 SER A N 1
ATOM 734 C CA . SER A 1 90 ? -47.241 -15.180 99.534 1.00 94.38 90 SER A CA 1
ATOM 735 C C . SER A 1 90 ? -46.098 -14.822 98.572 1.00 94.38 90 SER A C 1
ATOM 737 O O . SER A 1 90 ? -46.248 -14.971 97.358 1.00 94.38 90 SER A O 1
ATOM 739 N N . GLU A 1 91 ? -44.917 -14.461 99.080 1.00 95.12 91 GLU A N 1
ATOM 740 C CA . GLU A 1 91 ? -43.736 -14.176 98.259 1.00 95.12 91 GLU A CA 1
ATOM 741 C C . GLU A 1 91 ? -43.272 -15.428 97.504 1.00 95.12 91 GLU A C 1
ATOM 743 O O . GLU A 1 91 ? -43.048 -15.379 96.292 1.00 95.12 91 GLU A O 1
ATOM 748 N N . TRP A 1 92 ? -43.233 -16.585 98.168 1.00 95.31 92 TRP A N 1
ATOM 749 C CA . TRP A 1 92 ? -42.922 -17.872 97.547 1.00 95.31 92 TRP A CA 1
ATOM 750 C C . TRP A 1 92 ? -43.932 -18.273 96.473 1.00 95.31 92 TRP A C 1
ATOM 752 O O . TRP A 1 92 ? -43.550 -18.912 95.487 1.00 95.31 92 TRP A O 1
ATOM 762 N N . ALA A 1 93 ? -45.209 -17.928 96.643 1.00 94.25 93 ALA A N 1
ATOM 763 C CA . ALA A 1 93 ? -46.223 -18.136 95.618 1.00 94.25 93 ALA A CA 1
ATOM 764 C C . ALA A 1 93 ? -45.974 -17.226 94.403 1.00 94.25 93 ALA A C 1
ATOM 766 O O . ALA A 1 93 ? -45.956 -17.720 93.273 1.00 94.25 93 ALA A O 1
ATOM 767 N N . THR A 1 94 ? -45.685 -15.936 94.619 1.00 95.06 94 THR A N 1
ATOM 768 C CA . THR A 1 94 ? -45.380 -15.000 93.520 1.00 95.06 94 THR A CA 1
ATOM 769 C C . THR A 1 94 ? -44.101 -15.370 92.767 1.00 95.06 94 THR A C 1
ATOM 771 O O . THR A 1 94 ? -44.074 -15.311 91.538 1.00 95.06 94 THR A O 1
ATOM 774 N N . LEU A 1 95 ? -43.050 -15.812 93.465 1.00 95.38 95 LEU A N 1
ATOM 775 C CA . LEU A 1 95 ? -41.806 -16.267 92.840 1.00 95.38 95 LEU A CA 1
ATOM 776 C C . LEU A 1 95 ? -42.029 -17.519 91.993 1.00 95.38 95 LEU A C 1
ATOM 778 O O . LEU A 1 95 ? -41.530 -17.593 90.872 1.00 95.38 95 LEU A O 1
ATOM 782 N N . ARG A 1 96 ? -42.826 -18.477 92.482 1.00 94.12 96 ARG A N 1
ATOM 783 C CA . ARG A 1 96 ? -43.207 -19.660 91.698 1.00 94.12 96 ARG A CA 1
ATOM 784 C C . ARG A 1 96 ? -44.026 -19.293 90.466 1.00 94.12 96 ARG A C 1
ATOM 786 O O . ARG A 1 96 ? -43.848 -19.921 89.426 1.00 94.12 96 ARG A O 1
ATOM 793 N N . GLN A 1 97 ? -44.894 -18.289 90.562 1.00 94.50 97 GLN A N 1
ATOM 794 C CA . GLN A 1 97 ? -45.649 -17.800 89.413 1.00 94.50 97 GLN A CA 1
ATOM 795 C C . GLN A 1 97 ? -44.725 -17.155 88.372 1.00 94.50 97 GLN A C 1
ATOM 797 O O . GLN A 1 97 ? -44.742 -17.571 87.219 1.00 94.50 97 GLN A O 1
ATOM 802 N N . LYS A 1 98 ? -43.836 -16.243 88.784 1.00 94.25 98 LYS A N 1
ATOM 803 C CA . LYS A 1 98 ? -42.839 -15.631 87.887 1.00 94.25 98 LYS A CA 1
ATOM 804 C C . LYS A 1 98 ? -41.921 -16.672 87.249 1.00 94.25 98 LYS A C 1
ATOM 806 O O . LYS A 1 98 ? -41.606 -16.583 86.068 1.00 94.25 98 LYS A O 1
ATOM 811 N N . GLN A 1 99 ? -41.508 -17.689 88.007 1.00 93.00 99 GLN A N 1
ATOM 812 C CA . GLN A 1 99 ? -40.726 -18.798 87.465 1.00 93.00 99 GLN A CA 1
ATOM 813 C C . GLN A 1 99 ? -41.506 -19.554 86.383 1.00 93.00 99 GLN A C 1
ATOM 815 O O . GLN A 1 99 ? -40.930 -19.868 85.344 1.00 93.00 99 GLN A O 1
ATOM 820 N N . LYS A 1 100 ? -42.798 -19.834 86.599 1.00 92.00 100 LYS A N 1
ATOM 821 C CA . LYS A 1 100 ? -43.652 -20.459 85.579 1.00 92.00 100 LYS A CA 1
ATOM 822 C C . LYS A 1 100 ? -43.789 -19.578 84.341 1.00 92.00 100 LYS A C 1
ATOM 824 O O . LYS A 1 100 ? -43.570 -20.081 83.253 1.00 92.00 100 LYS A O 1
ATOM 829 N N . GLU A 1 101 ? -44.034 -18.280 84.499 1.00 92.62 101 GLU A N 1
ATOM 830 C CA . GLU A 1 101 ? -44.127 -17.326 83.381 1.00 92.62 101 GLU A CA 1
ATOM 831 C C . GLU A 1 101 ? -42.830 -17.283 82.551 1.00 92.62 101 GLU A C 1
ATOM 833 O O . GLU A 1 101 ? -42.856 -17.288 81.316 1.00 92.62 101 GLU A O 1
ATOM 838 N N . VAL A 1 102 ? -41.669 -17.308 83.213 1.00 91.38 102 VAL A N 1
ATOM 839 C CA . VAL A 1 102 ? -40.368 -17.388 82.532 1.00 91.38 102 VAL A CA 1
ATOM 840 C C . VAL A 1 102 ? -40.211 -18.726 81.809 1.00 91.38 102 VAL A C 1
ATOM 842 O O . VAL A 1 102 ? -39.807 -18.749 80.650 1.00 91.38 102 VAL A O 1
ATOM 845 N N . MET A 1 103 ? -40.561 -19.841 82.450 1.00 91.62 103 MET A N 1
ATOM 846 C CA . MET A 1 103 ? -40.449 -21.170 81.838 1.00 91.62 103 MET A CA 1
ATOM 847 C C . MET A 1 103 ? -41.419 -21.363 80.666 1.00 91.62 103 MET A C 1
ATOM 849 O O . MET A 1 103 ? -41.050 -21.975 79.670 1.00 91.62 103 MET A O 1
ATOM 853 N N . GLU A 1 104 ? -42.629 -20.814 80.748 1.00 91.81 104 GLU A N 1
ATOM 854 C CA . GLU A 1 104 ? -43.633 -20.850 79.679 1.00 91.81 104 GLU A CA 1
ATOM 855 C C . GLU A 1 104 ? -43.246 -19.946 78.502 1.00 91.81 104 GLU A C 1
ATOM 857 O O . GLU A 1 104 ? -43.491 -20.289 77.346 1.00 91.81 104 GLU A O 1
ATOM 862 N N . SER A 1 105 ? -42.595 -18.810 78.769 1.00 91.88 105 SER A N 1
ATOM 863 C CA . SER A 1 105 ? -42.127 -17.900 77.719 1.00 91.88 105 SER A CA 1
ATOM 864 C C . SER A 1 105 ? -40.782 -18.304 77.106 1.00 91.88 10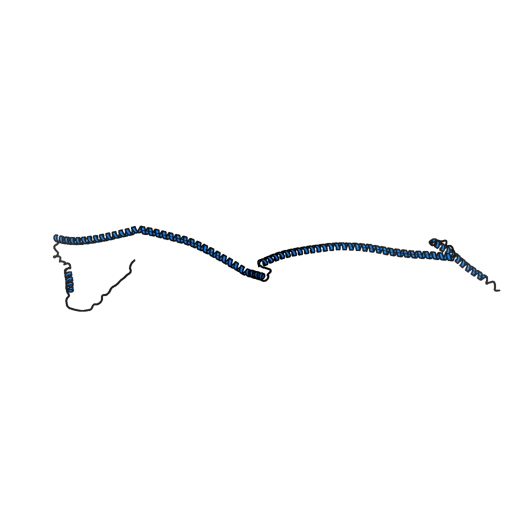5 SER A C 1
ATOM 866 O O . SER A 1 105 ? -40.468 -17.857 76.002 1.00 91.88 105 SER A O 1
ATOM 868 N N . PHE A 1 106 ? -39.983 -19.154 77.756 1.00 93.06 106 PHE A N 1
ATOM 869 C CA . PHE A 1 106 ? -38.661 -19.557 77.263 1.00 93.06 106 PHE A CA 1
ATOM 870 C C . PHE A 1 106 ? -38.696 -20.266 75.891 1.00 93.06 106 PHE A C 1
ATOM 872 O O . PHE A 1 106 ? -37.932 -19.865 75.010 1.00 93.06 106 PHE A O 1
ATOM 879 N N . PRO A 1 107 ? -39.600 -21.233 75.619 1.00 91.56 107 PRO A N 1
ATOM 880 C CA . PRO A 1 107 ? -39.745 -21.820 74.285 1.00 91.56 107 PRO A CA 1
ATOM 881 C C . PRO A 1 107 ? -40.103 -20.785 73.211 1.00 91.56 107 PRO A C 1
ATOM 883 O O . PRO A 1 107 ? -39.605 -20.862 72.087 1.00 91.56 107 PRO A O 1
ATOM 886 N N . ASN A 1 108 ? -40.917 -19.783 73.557 1.00 92.19 108 ASN A N 1
ATOM 887 C CA . ASN A 1 108 ? -41.299 -18.707 72.638 1.00 92.19 108 ASN A CA 1
ATOM 888 C C . ASN A 1 108 ? -40.102 -17.799 72.316 1.00 92.19 108 ASN A C 1
ATOM 890 O O . ASN A 1 108 ? -39.892 -17.431 71.164 1.00 92.19 108 ASN A O 1
ATOM 894 N N . HIS A 1 109 ? -39.263 -17.488 73.309 1.00 91.06 109 HIS A N 1
ATOM 895 C CA . HIS A 1 109 ? -38.021 -16.747 73.074 1.00 91.06 109 HIS A CA 1
ATOM 896 C C . HIS A 1 109 ? -37.025 -17.562 72.244 1.00 91.06 109 HIS A C 1
ATOM 898 O O . HIS A 1 109 ? -36.426 -17.030 71.312 1.00 91.06 109 HIS A O 1
ATOM 904 N N . GLN A 1 110 ? -36.881 -18.858 72.524 1.00 93.44 110 GLN A N 1
ATOM 905 C CA . GLN A 1 110 ? -35.978 -19.726 71.770 1.00 93.44 110 GLN A CA 1
ATOM 906 C C . GLN A 1 110 ? -36.411 -19.860 70.305 1.00 93.44 110 GLN A C 1
ATOM 908 O O . GLN A 1 110 ? -35.585 -19.747 69.399 1.00 93.44 110 GLN A O 1
ATOM 913 N N . THR A 1 111 ? -37.706 -20.061 70.055 1.00 93.50 111 THR A N 1
ATOM 914 C CA . THR A 1 111 ? -38.255 -20.095 68.691 1.00 93.50 111 THR A CA 1
ATOM 915 C C . THR A 1 111 ? -38.086 -18.751 67.987 1.00 93.50 111 THR A C 1
ATOM 917 O O . THR A 1 111 ? -37.654 -18.734 66.836 1.00 93.50 111 THR A O 1
ATOM 920 N N . PHE A 1 112 ? -38.301 -17.628 68.682 1.00 95.06 112 PHE A N 1
ATOM 921 C CA . PHE A 1 112 ? -38.059 -16.290 68.139 1.00 95.06 112 PHE A CA 1
ATOM 922 C C . PHE A 1 112 ? -36.593 -16.057 67.743 1.00 95.06 112 PHE A C 1
ATOM 924 O O . PHE A 1 112 ? -36.336 -15.524 66.663 1.00 95.06 112 PHE A O 1
ATOM 931 N N . ILE A 1 113 ? -35.628 -16.480 68.569 1.00 95.31 113 ILE A N 1
ATOM 932 C CA . ILE A 1 113 ? -34.193 -16.364 68.260 1.00 95.31 113 ILE A CA 1
ATOM 933 C C . ILE A 1 113 ? -33.854 -17.173 67.004 1.00 95.31 113 ILE A C 1
ATOM 935 O O . ILE A 1 113 ? -33.258 -16.631 66.074 1.00 95.31 113 ILE A O 1
ATOM 939 N N . ILE A 1 114 ? -34.304 -18.430 66.934 1.00 95.44 114 IL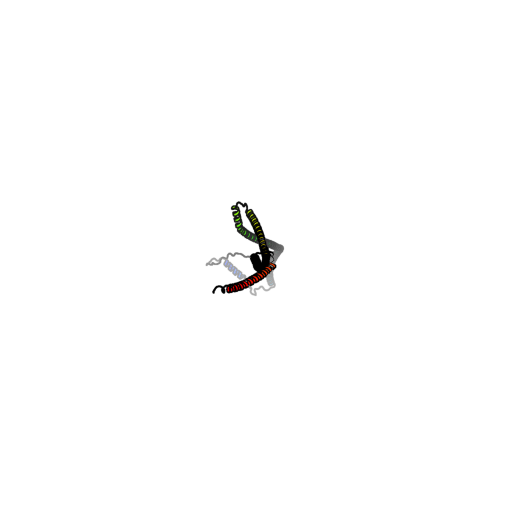E A N 1
ATOM 940 C CA . ILE A 1 114 ? -34.073 -19.303 65.772 1.00 95.44 114 ILE A CA 1
ATOM 941 C C . ILE A 1 114 ? -34.725 -18.719 64.510 1.00 95.44 114 ILE A C 1
ATOM 943 O O . ILE A 1 114 ? -34.147 -18.758 63.423 1.00 95.44 114 ILE A O 1
ATOM 947 N N . GLU A 1 115 ? -35.935 -18.168 64.614 1.00 95.44 115 GLU A N 1
ATOM 948 C CA . GLU A 1 115 ? -36.593 -17.514 63.483 1.00 95.44 115 GLU A CA 1
ATOM 949 C C . GLU A 1 115 ? -35.876 -16.243 63.033 1.00 95.44 115 GLU A C 1
ATOM 951 O O . GLU A 1 115 ? -35.807 -15.983 61.829 1.00 95.44 115 GLU A O 1
ATOM 956 N N . ASN A 1 116 ? -35.367 -15.444 63.970 1.00 96.44 116 ASN A N 1
ATOM 957 C CA . ASN A 1 116 ? -34.613 -14.236 63.661 1.00 96.44 116 ASN A CA 1
ATOM 958 C C . ASN A 1 116 ? -33.294 -14.581 62.963 1.00 96.44 116 ASN A C 1
ATOM 960 O O . ASN A 1 116 ? -32.987 -13.990 61.930 1.00 96.44 116 ASN A O 1
ATOM 964 N N . GLU A 1 117 ? -32.587 -15.599 63.451 1.00 95.69 117 GLU A N 1
ATOM 965 C CA . GLU A 1 117 ? -31.376 -16.118 62.818 1.00 95.69 117 GLU A CA 1
ATOM 966 C C . GLU A 1 117 ? -31.666 -16.611 61.397 1.00 95.69 117 GLU A C 1
ATOM 968 O O . GLU A 1 117 ? -31.050 -16.131 60.448 1.00 95.69 117 GLU A O 1
ATOM 973 N N . LYS A 1 118 ? -32.716 -17.421 61.202 1.00 95.88 118 LYS A N 1
ATOM 974 C CA . LYS A 1 118 ? -33.160 -17.839 59.859 1.00 95.88 118 LYS A CA 1
ATOM 975 C C . LYS A 1 118 ? -33.556 -16.660 58.963 1.00 95.88 118 LYS A C 1
ATOM 977 O O . LYS A 1 118 ? -33.366 -16.716 57.749 1.00 95.88 118 LYS A O 1
ATOM 982 N N . LYS A 1 119 ? -34.161 -15.598 59.513 1.00 96.06 119 LYS A N 1
ATOM 983 C CA . LYS A 1 119 ? -34.474 -14.370 58.756 1.00 96.06 119 LYS A CA 1
ATOM 984 C C . LYS A 1 119 ? -33.192 -13.644 58.349 1.00 96.06 119 LYS A C 1
ATOM 986 O O . LYS A 1 119 ? -33.118 -13.196 57.206 1.00 96.06 119 LYS A O 1
ATOM 991 N N . ARG A 1 120 ? -32.197 -13.575 59.239 1.00 96.56 120 ARG A N 1
ATOM 992 C CA . ARG A 1 120 ? -30.888 -12.977 58.964 1.00 96.56 120 ARG A CA 1
ATOM 993 C C . ARG A 1 120 ? -30.144 -13.757 57.886 1.00 96.56 120 ARG A C 1
ATOM 995 O O . ARG A 1 120 ? -29.751 -13.155 56.897 1.00 96.56 120 ARG A O 1
ATOM 1002 N N . GLU A 1 121 ? -30.069 -15.079 58.002 1.00 96.31 121 GLU A N 1
ATOM 1003 C CA . GLU A 1 121 ? -29.450 -15.951 56.994 1.00 96.31 121 GLU A CA 1
ATOM 1004 C C . GLU A 1 121 ? -30.117 -15.806 55.621 1.00 96.31 121 GLU A C 1
ATOM 1006 O O . GLU A 1 121 ? -29.436 -15.671 54.605 1.00 96.31 121 GLU A O 1
ATOM 1011 N N . ARG A 1 122 ? -31.458 -15.771 55.566 1.00 96.00 122 ARG A N 1
ATOM 1012 C CA . ARG A 1 122 ? -32.176 -15.524 54.304 1.00 96.00 122 ARG A CA 1
ATOM 1013 C C . ARG A 1 122 ? -31.858 -14.149 53.724 1.00 96.00 122 ARG A C 1
ATOM 1015 O O . ARG A 1 122 ? -31.642 -14.049 52.520 1.00 96.00 122 ARG A O 1
ATOM 1022 N N . ALA A 1 123 ? -31.831 -13.105 54.550 1.00 96.31 123 ALA A N 1
ATOM 1023 C CA . ALA A 1 123 ? -31.495 -11.758 54.101 1.00 96.31 123 ALA A CA 1
ATOM 1024 C C . ALA A 1 123 ? -30.048 -11.682 53.591 1.00 96.31 123 ALA A C 1
ATOM 1026 O O . ALA A 1 123 ? -29.813 -11.152 52.508 1.00 96.31 123 ALA A O 1
ATOM 1027 N N . GLU A 1 124 ? -29.094 -12.270 54.314 1.00 96.75 124 GLU A N 1
ATOM 1028 C CA . GLU A 1 124 ? -27.690 -12.365 53.904 1.00 96.75 124 GLU A CA 1
ATOM 1029 C C . GLU A 1 124 ? -27.541 -13.123 52.581 1.00 96.75 124 GLU A C 1
ATOM 1031 O O . GLU A 1 124 ? -26.822 -12.668 51.688 1.00 96.75 124 GLU A O 1
ATOM 1036 N N . HIS A 1 125 ? -28.266 -14.231 52.406 1.00 96.56 125 HIS A N 1
ATOM 1037 C CA . HIS A 1 125 ? -28.254 -14.983 51.155 1.00 96.56 125 HIS A CA 1
ATOM 1038 C C . HIS A 1 125 ? -28.808 -14.162 49.984 1.00 96.56 125 HIS A C 1
ATOM 1040 O O . HIS A 1 125 ? -28.178 -14.105 48.929 1.00 96.56 125 HIS A O 1
ATOM 1046 N N . VAL A 1 126 ? -29.939 -13.474 50.172 1.00 97.81 126 VAL A N 1
ATOM 1047 C CA . VAL A 1 126 ? -30.521 -12.594 49.143 1.00 97.81 126 VAL A CA 1
ATOM 1048 C C . VAL A 1 126 ? -29.561 -11.457 48.793 1.00 97.81 126 VAL A C 1
ATOM 1050 O O . VAL A 1 126 ? -29.337 -11.205 47.612 1.00 97.81 126 VAL A O 1
ATOM 1053 N N . ILE A 1 127 ? -28.938 -10.820 49.789 1.00 96.94 127 ILE A N 1
ATOM 1054 C CA . ILE A 1 127 ? -27.939 -9.765 49.568 1.00 96.94 127 ILE A CA 1
ATOM 1055 C C . ILE A 1 127 ? -26.754 -10.305 48.768 1.00 96.94 127 ILE A C 1
ATOM 1057 O O . ILE A 1 127 ? -26.285 -9.634 47.852 1.00 96.94 127 ILE A O 1
ATOM 1061 N N . LYS A 1 128 ? -26.265 -11.506 49.091 1.00 96.88 128 LYS A N 1
ATOM 1062 C CA . LYS A 1 128 ? -25.149 -12.120 48.368 1.00 96.88 128 LYS A CA 1
ATOM 1063 C C . LYS A 1 128 ? -25.509 -12.389 46.906 1.00 96.88 128 LYS A C 1
ATOM 1065 O O . LYS A 1 128 ? -24.768 -11.978 46.020 1.00 96.88 128 LYS A O 1
ATOM 1070 N N . VAL A 1 129 ? -26.659 -13.015 46.658 1.00 96.94 129 VAL A N 1
ATOM 1071 C CA . VAL A 1 129 ? -27.136 -13.304 45.296 1.00 96.94 129 VAL A CA 1
ATOM 1072 C C . VAL A 1 129 ? -27.337 -12.015 44.499 1.00 96.94 129 VAL A C 1
ATOM 1074 O O . VAL A 1 129 ? -26.981 -11.958 43.324 1.00 96.94 129 VAL A O 1
ATOM 1077 N N . GLU A 1 130 ? -27.888 -10.973 45.119 1.00 96.62 130 GLU A N 1
ATOM 1078 C CA . GLU A 1 130 ? -28.119 -9.703 44.434 1.00 96.62 130 GLU A CA 1
ATOM 1079 C C . GLU A 1 130 ? -26.811 -8.961 44.138 1.00 96.62 130 GLU A C 1
ATOM 1081 O O . GLU A 1 130 ? -26.649 -8.445 43.036 1.00 96.62 130 GLU A O 1
ATOM 1086 N N . LYS A 1 131 ? -25.831 -8.999 45.052 1.00 97.25 131 LYS A N 1
ATOM 1087 C CA . LYS A 1 131 ? -24.477 -8.481 44.792 1.00 97.25 131 LYS A CA 1
ATOM 1088 C C . LYS A 1 131 ? -23.805 -9.195 43.623 1.00 97.25 131 LYS A C 1
ATOM 1090 O O . LYS A 1 131 ? -23.287 -8.534 42.732 1.00 97.25 131 LYS A O 1
ATOM 1095 N N . GLU A 1 132 ? -23.873 -10.525 43.575 1.00 96.50 132 GLU A N 1
ATOM 1096 C CA . GLU A 1 132 ? -23.311 -11.303 42.461 1.00 96.50 132 GLU A CA 1
ATOM 1097 C C . GLU A 1 132 ? -23.982 -10.959 41.119 1.00 96.50 132 GLU A C 1
ATOM 1099 O O . GLU A 1 132 ? -23.322 -10.918 40.078 1.00 96.50 132 GLU A O 1
ATOM 1104 N N . LYS A 1 133 ? -25.297 -10.699 41.109 1.00 96.50 133 LYS A N 1
ATOM 1105 C CA . LYS A 1 133 ? -25.990 -10.215 39.904 1.00 96.50 133 LYS A CA 1
ATOM 1106 C C . LYS A 1 133 ? -25.555 -8.805 39.530 1.00 96.50 133 LYS A C 1
ATOM 1108 O O . LYS A 1 133 ? -25.323 -8.549 38.351 1.00 96.50 133 LYS A O 1
ATOM 1113 N N . GLN A 1 134 ? -25.442 -7.914 40.511 1.00 96.62 134 GLN A N 1
ATOM 1114 C CA . GLN A 1 134 ? -25.021 -6.537 40.291 1.00 96.62 134 GLN A CA 1
ATOM 1115 C C . GLN A 1 134 ? -23.618 -6.486 39.681 1.00 96.62 134 GLN A C 1
ATOM 1117 O O . GLN A 1 134 ? -23.436 -5.837 38.659 1.00 96.62 134 GLN A O 1
ATOM 1122 N N . GLU A 1 135 ? -22.668 -7.264 40.202 1.00 96.81 135 GLU A N 1
ATOM 1123 C CA . GLU A 1 135 ? -21.315 -7.372 39.641 1.00 96.81 135 GLU A CA 1
ATOM 1124 C C . GLU A 1 135 ? -21.324 -7.871 38.186 1.00 96.81 135 GLU A C 1
ATOM 1126 O O . GLU A 1 135 ? -20.619 -7.328 37.332 1.00 96.81 135 GLU A O 1
ATOM 1131 N N . LYS A 1 136 ? -22.162 -8.867 37.863 1.00 96.31 136 LYS A N 1
ATOM 1132 C CA . LYS A 1 136 ? -22.322 -9.355 36.481 1.00 96.31 136 LYS A CA 1
ATOM 1133 C C . LYS A 1 136 ? -22.894 -8.285 35.553 1.00 96.31 136 LYS A C 1
ATOM 1135 O O . LYS A 1 136 ? -22.427 -8.146 34.417 1.00 96.31 136 LYS A O 1
ATOM 1140 N N . PHE A 1 137 ? -23.897 -7.537 36.011 1.00 97.38 137 PHE A N 1
ATOM 1141 C CA . PHE A 1 137 ? -24.466 -6.441 35.234 1.00 97.38 137 PHE A CA 1
ATOM 1142 C C . PHE A 1 137 ? -23.474 -5.294 35.070 1.00 97.38 137 PHE A C 1
ATOM 1144 O O . PHE A 1 137 ? -23.333 -4.800 33.957 1.00 97.38 137 PHE A O 1
ATOM 1151 N N . ASP A 1 138 ? -22.728 -4.930 36.110 1.00 97.06 138 ASP A N 1
ATOM 1152 C CA . ASP A 1 138 ? -21.706 -3.886 36.048 1.00 97.06 138 ASP A CA 1
ATOM 1153 C C . ASP A 1 138 ? -20.570 -4.268 35.090 1.00 97.06 138 ASP A C 1
ATOM 1155 O O . ASP A 1 138 ? -20.159 -3.446 34.266 1.00 97.06 138 ASP A O 1
ATOM 1159 N N . SER A 1 139 ? -20.123 -5.530 35.107 1.00 96.50 139 SER A N 1
ATOM 1160 C CA . SER A 1 139 ? -19.171 -6.049 34.113 1.00 96.50 139 SER A CA 1
ATOM 1161 C C . SER A 1 139 ? -19.730 -5.931 32.694 1.00 96.50 139 SER A C 1
ATOM 1163 O O . SER A 1 139 ? -19.077 -5.375 31.813 1.00 96.50 139 SER A O 1
ATOM 1165 N N . SER A 1 140 ? -20.976 -6.367 32.483 1.00 96.88 140 SER A N 1
ATOM 1166 C CA . SER A 1 140 ? -21.639 -6.295 31.173 1.00 96.88 140 SER A CA 1
ATOM 1167 C C . SER A 1 140 ? -21.818 -4.848 30.694 1.00 96.88 140 SER A C 1
ATOM 1169 O O . SER A 1 140 ? -21.618 -4.544 29.518 1.00 96.88 140 SER A O 1
ATOM 1171 N N . ILE A 1 141 ? -22.163 -3.927 31.599 1.00 97.50 141 ILE A N 1
ATOM 1172 C CA . ILE A 1 141 ? -22.286 -2.493 31.316 1.00 97.50 141 ILE A CA 1
ATOM 1173 C C . ILE A 1 141 ? -20.929 -1.919 30.910 1.00 97.50 141 ILE A C 1
ATOM 1175 O O . ILE A 1 141 ? -20.864 -1.136 29.963 1.00 97.50 141 ILE A O 1
ATOM 1179 N N . ASN A 1 142 ? -19.851 -2.294 31.598 1.00 97.19 142 ASN A N 1
ATOM 1180 C CA . ASN A 1 142 ? -18.508 -1.825 31.270 1.00 97.19 142 ASN A CA 1
ATOM 1181 C C . ASN A 1 142 ? -18.045 -2.353 29.908 1.00 97.19 142 ASN A C 1
ATOM 1183 O O . ASN A 1 142 ? -17.573 -1.566 29.089 1.00 97.19 142 ASN A O 1
ATOM 1187 N N . GLU A 1 143 ? -18.270 -3.633 29.612 1.00 97.12 143 GLU A N 1
ATOM 1188 C CA . GLU A 1 143 ? -17.991 -4.209 28.291 1.00 97.12 143 GLU A CA 1
ATOM 1189 C C . GLU A 1 143 ? -18.770 -3.500 27.175 1.00 97.12 143 GLU A C 1
ATOM 1191 O O . GLU A 1 143 ? -18.208 -3.160 26.132 1.00 97.12 143 GLU A O 1
ATOM 1196 N N . LEU A 1 144 ? -20.063 -3.234 27.387 1.00 97.31 144 LEU A N 1
ATOM 1197 C CA . LEU A 1 144 ? -20.884 -2.505 26.419 1.00 97.31 144 LEU A CA 1
ATOM 1198 C C . LEU A 1 144 ? -20.414 -1.057 26.247 1.00 97.31 144 LEU A C 1
ATOM 1200 O O . LEU A 1 144 ? -20.375 -0.561 25.121 1.00 97.31 144 LEU A O 1
ATOM 1204 N N . LYS A 1 145 ? -20.015 -0.380 27.329 1.00 97.38 145 LYS A N 1
ATOM 1205 C CA . LYS A 1 145 ? -19.447 0.974 27.263 1.00 97.38 145 LYS A CA 1
ATOM 1206 C C . LYS A 1 145 ? -18.151 1.007 26.460 1.00 97.38 145 LYS A C 1
ATOM 1208 O O . LYS A 1 145 ? -17.984 1.922 25.655 1.00 97.38 145 LYS A O 1
ATOM 1213 N N . GLU A 1 146 ? -17.262 0.032 26.637 1.00 96.81 146 GLU A N 1
ATOM 1214 C CA . GLU A 1 146 ? -16.035 -0.055 25.837 1.00 96.81 146 GLU A CA 1
ATOM 1215 C C . GLU A 1 146 ? -16.346 -0.312 24.357 1.00 96.81 146 GLU A C 1
ATOM 1217 O O . GLU A 1 146 ? -15.871 0.438 23.505 1.00 96.81 146 GLU A O 1
ATOM 1222 N N . LYS A 1 147 ? -17.260 -1.239 24.038 1.00 97.06 147 LYS A N 1
ATOM 1223 C CA . LYS A 1 147 ? -17.712 -1.464 22.649 1.00 97.06 147 LYS A CA 1
ATOM 1224 C C . LYS A 1 147 ? -18.310 -0.209 22.008 1.00 97.06 147 LYS A C 1
ATOM 1226 O O . LYS A 1 147 ? -18.077 0.063 20.828 1.00 97.06 147 LYS A O 1
ATOM 1231 N N . ILE A 1 148 ? -19.073 0.577 22.771 1.00 97.69 148 ILE A N 1
ATOM 1232 C CA . ILE A 1 148 ? -19.615 1.859 22.302 1.00 97.69 148 ILE A CA 1
ATOM 1233 C C . ILE A 1 148 ? -18.480 2.846 22.022 1.00 97.69 148 ILE A C 1
ATOM 1235 O O . ILE A 1 148 ? -18.485 3.479 20.967 1.00 97.69 148 ILE A O 1
ATOM 1239 N N . LYS A 1 149 ? -17.492 2.967 22.916 1.00 97.38 149 LYS A N 1
ATOM 1240 C CA . LYS A 1 149 ? -16.327 3.841 22.696 1.00 97.38 149 LYS A CA 1
ATOM 1241 C C . LYS A 1 149 ? -15.535 3.432 21.457 1.00 97.38 149 LYS A C 1
ATOM 1243 O O . LYS A 1 149 ? -15.141 4.299 20.685 1.00 97.38 149 LYS A O 1
ATOM 1248 N N . GLU A 1 150 ? -15.304 2.140 21.252 1.00 96.62 150 GLU A N 1
ATOM 1249 C CA . GLU A 1 150 ? -14.631 1.623 20.055 1.00 96.62 150 GLU A CA 1
ATOM 1250 C C . GLU A 1 150 ? -15.421 1.951 18.787 1.00 96.62 150 GLU A C 1
ATOM 1252 O O . GLU A 1 150 ? -14.867 2.496 17.834 1.00 96.62 150 GLU A O 1
ATOM 1257 N N . SER A 1 151 ? -16.732 1.711 18.804 1.00 96.50 151 SER A N 1
ATOM 1258 C CA . SER A 1 151 ? -17.616 2.026 17.677 1.00 96.50 151 SER A CA 1
ATOM 1259 C C . SER A 1 151 ? -17.653 3.527 17.372 1.00 96.50 151 SER A C 1
ATOM 1261 O O . SER A 1 151 ? -17.705 3.916 16.207 1.00 96.50 151 SER A O 1
ATOM 1263 N N . LEU A 1 152 ? -17.600 4.382 18.400 1.00 97.12 152 LEU A N 1
ATOM 1264 C CA . LEU A 1 152 ? -17.493 5.835 18.242 1.00 97.12 152 LEU A CA 1
ATOM 1265 C C . LEU A 1 152 ? -16.162 6.234 17.606 1.00 97.12 152 LEU A C 1
ATOM 1267 O O . LEU A 1 152 ? -16.173 6.962 16.623 1.00 97.12 152 LEU A O 1
ATOM 1271 N N . LYS A 1 153 ? -15.036 5.686 18.077 1.00 96.62 153 LYS A N 1
ATOM 1272 C CA . LYS A 1 153 ? -13.723 5.934 17.460 1.00 96.62 153 LYS A CA 1
ATOM 1273 C C . LYS A 1 153 ? -13.706 5.529 15.987 1.00 96.62 153 LYS A C 1
ATOM 1275 O O . LYS A 1 153 ? -13.219 6.285 15.153 1.00 96.62 153 LYS A O 1
ATOM 1280 N N . ILE A 1 154 ? -14.251 4.355 15.660 1.00 96.19 154 ILE A N 1
ATOM 1281 C CA . ILE A 1 154 ? -14.346 3.886 14.270 1.00 96.19 154 ILE A CA 1
ATOM 1282 C C . ILE A 1 154 ? -15.208 4.845 13.450 1.00 96.19 154 ILE A C 1
ATOM 1284 O O . ILE A 1 154 ? -14.816 5.218 12.348 1.00 96.19 154 ILE A O 1
ATOM 1288 N N . ARG A 1 155 ? -16.356 5.276 13.986 1.00 96.75 155 ARG A N 1
ATOM 1289 C CA . ARG A 1 155 ? -17.218 6.259 13.325 1.00 96.75 155 ARG A CA 1
ATOM 1290 C C . ARG A 1 155 ? -16.474 7.565 13.061 1.00 96.75 155 ARG A C 1
ATOM 1292 O O . ARG A 1 155 ? -16.550 8.053 11.943 1.00 96.75 155 ARG A O 1
ATOM 1299 N N . ASP A 1 156 ? -15.755 8.103 14.039 1.00 96.69 156 ASP A N 1
ATOM 1300 C CA . ASP A 1 156 ? -15.041 9.376 13.898 1.00 96.69 156 ASP A CA 1
ATOM 1301 C C . ASP A 1 156 ? -13.933 9.279 12.839 1.00 96.69 156 ASP A C 1
ATOM 1303 O O . ASP A 1 156 ? -13.786 10.165 11.998 1.00 96.69 156 ASP A O 1
ATOM 1307 N N . VAL A 1 157 ? -13.204 8.157 12.812 1.00 96.50 157 VAL A N 1
ATOM 1308 C CA . VAL A 1 157 ? -12.213 7.871 11.765 1.00 96.50 157 VAL A CA 1
ATOM 1309 C C . VAL A 1 157 ? -12.883 7.777 10.392 1.00 96.50 157 VAL A C 1
ATOM 1311 O O . VAL A 1 157 ? -12.436 8.424 9.447 1.00 96.50 157 VAL A O 1
ATOM 1314 N N . MET A 1 158 ? -13.982 7.031 10.273 1.00 95.00 158 MET A N 1
ATOM 1315 C CA . MET A 1 158 ? -14.725 6.913 9.014 1.00 95.00 158 MET A CA 1
ATOM 1316 C C . MET A 1 158 ? -15.296 8.256 8.558 1.00 95.00 158 MET A C 1
ATOM 1318 O O . MET A 1 158 ? -15.220 8.568 7.374 1.00 95.00 158 MET A O 1
ATOM 1322 N N . GLN A 1 159 ? -15.796 9.077 9.480 1.00 95.50 159 GLN A N 1
ATOM 1323 C CA . GLN A 1 159 ? -16.271 10.421 9.179 1.00 95.50 159 GLN A CA 1
ATOM 1324 C C . GLN A 1 159 ? -15.130 11.294 8.655 1.00 95.50 159 GLN A C 1
ATOM 1326 O O . GLN A 1 159 ? -15.299 11.957 7.638 1.00 95.50 159 GLN A O 1
ATOM 1331 N N . SER A 1 160 ? -13.944 11.219 9.270 1.00 95.12 160 SER A N 1
ATOM 1332 C CA . SER A 1 160 ? -12.770 11.948 8.782 1.00 95.12 160 SER A CA 1
ATOM 1333 C C . SER A 1 160 ? -12.376 11.534 7.360 1.00 95.12 160 SER A C 1
ATOM 1335 O O . SER A 1 160 ? -12.036 12.391 6.546 1.00 95.12 160 SER A O 1
ATOM 1337 N N . TYR A 1 161 ? -12.480 10.241 7.027 1.00 94.56 161 TYR A N 1
ATOM 1338 C CA . TYR A 1 161 ? -12.253 9.765 5.664 1.00 94.56 161 TYR A CA 1
ATOM 1339 C C . TYR A 1 161 ? -13.329 10.268 4.708 1.00 94.56 161 TYR A C 1
ATOM 1341 O O . TYR A 1 161 ? -12.994 10.744 3.629 1.00 94.56 161 TYR A O 1
ATOM 1349 N N . VAL A 1 162 ? -14.606 10.212 5.090 1.00 94.31 162 VAL A N 1
ATOM 1350 C CA . VAL A 1 162 ? -15.703 10.748 4.272 1.00 94.31 162 VAL A CA 1
ATOM 1351 C C . VAL A 1 162 ? -15.489 12.232 3.992 1.00 94.31 162 VAL A C 1
ATOM 1353 O O . VAL A 1 162 ? -15.586 12.640 2.840 1.00 94.31 162 VAL A O 1
ATOM 1356 N N . ASP A 1 163 ? -15.123 13.023 4.999 1.00 93.44 163 ASP A N 1
ATOM 1357 C CA . ASP A 1 163 ? -14.890 14.460 4.841 1.00 93.44 163 ASP A CA 1
ATOM 1358 C C . ASP A 1 163 ? -13.690 14.746 3.920 1.00 93.44 163 ASP A C 1
ATOM 1360 O O . ASP A 1 163 ? -13.763 15.635 3.070 1.00 93.44 163 ASP A O 1
ATOM 1364 N N . GLN A 1 164 ? -12.612 13.957 4.023 1.00 93.56 164 GLN A N 1
ATOM 1365 C CA . GLN A 1 164 ? -11.471 14.035 3.100 1.00 93.56 164 GLN A CA 1
ATOM 1366 C C . GLN A 1 164 ? -11.863 13.647 1.668 1.00 93.56 164 GLN A C 1
ATOM 1368 O O . GLN A 1 164 ? -11.455 14.311 0.713 1.00 93.56 164 GLN A O 1
ATOM 1373 N N . TYR A 1 165 ? -12.650 12.579 1.503 1.00 92.94 165 TYR A N 1
ATOM 1374 C CA . TYR A 1 165 ? -13.029 12.076 0.184 1.00 92.94 165 TYR A CA 1
ATOM 1375 C C . TYR A 1 165 ? -14.134 12.891 -0.489 1.00 92.94 165 TYR A C 1
ATOM 1377 O O . TYR A 1 165 ? -14.218 12.900 -1.719 1.00 92.94 165 TYR A O 1
ATOM 1385 N N . LYS A 1 166 ? -14.926 13.628 0.289 1.00 93.94 166 LYS A N 1
ATOM 1386 C CA . LYS A 1 166 ? -15.995 14.498 -0.204 1.00 93.94 166 LYS A CA 1
ATOM 1387 C C . LYS A 1 166 ? -15.491 15.528 -1.214 1.00 93.94 166 LYS A C 1
ATOM 1389 O O . LYS A 1 166 ? -16.164 15.777 -2.204 1.00 93.94 166 LYS A O 1
ATOM 1394 N N . ILE A 1 167 ? -14.276 16.051 -1.026 1.00 93.94 167 ILE A N 1
ATOM 1395 C CA . ILE A 1 167 ? -13.655 16.998 -1.968 1.00 93.94 167 ILE A CA 1
ATOM 1396 C C . ILE A 1 167 ? -13.531 16.377 -3.369 1.00 93.94 167 ILE A C 1
ATOM 1398 O O . ILE A 1 167 ? -13.810 17.038 -4.369 1.00 93.94 167 ILE A O 1
ATOM 1402 N N . TYR A 1 168 ? -13.147 15.100 -3.457 1.00 90.38 168 TYR A N 1
ATOM 1403 C CA . TYR A 1 168 ? -13.045 14.402 -4.741 1.00 90.38 168 TYR A CA 1
ATOM 1404 C C . TYR A 1 168 ? -14.417 14.072 -5.325 1.00 90.38 168 TYR A C 1
ATOM 1406 O O . TYR A 1 168 ? -14.581 14.121 -6.541 1.00 90.38 168 TYR A O 1
ATOM 1414 N N . GLU A 1 169 ? -15.400 13.746 -4.484 1.00 89.00 169 GLU A N 1
ATOM 1415 C CA . GLU A 1 169 ? -16.777 13.541 -4.934 1.00 89.00 169 GLU A CA 1
ATOM 1416 C C . GLU A 1 169 ? -17.359 14.828 -5.534 1.00 89.00 169 GLU A C 1
ATOM 1418 O O . GLU A 1 169 ? -17.897 14.794 -6.639 1.00 89.00 169 GLU A O 1
ATOM 1423 N N . ASP A 1 170 ? -17.203 15.960 -4.847 1.00 91.81 170 ASP A N 1
ATOM 1424 C CA . ASP A 1 170 ? -17.666 17.272 -5.305 1.00 91.81 170 ASP A CA 1
ATOM 1425 C C . ASP A 1 170 ? -16.951 17.685 -6.602 1.00 91.81 170 ASP A C 1
ATOM 1427 O O . ASP A 1 170 ? -17.591 18.152 -7.548 1.00 91.81 170 ASP A O 1
ATOM 1431 N N . TYR A 1 171 ? -15.643 17.424 -6.704 1.00 91.06 171 TYR A N 1
ATOM 1432 C CA . TYR A 1 171 ? -14.904 17.601 -7.953 1.00 91.06 171 TYR A CA 1
ATOM 1433 C C . TYR A 1 171 ? -15.470 16.731 -9.082 1.00 91.06 171 TYR A C 1
ATOM 1435 O O . TYR A 1 171 ? -15.773 17.246 -10.157 1.00 91.06 171 TYR A O 1
ATOM 1443 N N . LEU A 1 172 ? -15.670 15.430 -8.858 1.00 89.31 172 LEU A N 1
ATOM 1444 C CA . LEU A 1 172 ? -16.199 14.527 -9.884 1.00 89.31 172 LEU A CA 1
ATOM 1445 C C . LEU A 1 172 ? -17.626 14.898 -10.305 1.00 89.31 172 LEU A C 1
ATOM 1447 O O . LEU A 1 172 ? -17.948 14.793 -11.487 1.00 89.31 172 LEU A O 1
ATOM 1451 N N . LYS A 1 173 ? -18.459 15.392 -9.382 1.00 89.12 173 LYS A N 1
ATOM 1452 C CA . LYS A 1 173 ? -19.767 15.975 -9.717 1.00 89.12 173 LYS A CA 1
ATOM 1453 C C . LYS A 1 173 ? -19.617 17.195 -10.622 1.00 89.12 173 LYS A C 1
ATOM 1455 O O . LYS A 1 173 ? -20.261 17.238 -11.662 1.00 89.12 173 LYS A O 1
ATOM 1460 N N . SER A 1 174 ? -18.712 18.123 -10.299 1.00 90.56 174 SER A N 1
ATOM 1461 C CA . SER A 1 174 ? -18.450 19.299 -11.147 1.00 90.56 174 SER A CA 1
ATOM 1462 C C . SER A 1 174 ? -17.949 18.927 -12.553 1.00 90.56 174 SER A C 1
ATOM 1464 O O . SER A 1 174 ? -18.287 19.579 -13.542 1.00 90.56 174 SER A O 1
ATOM 1466 N N . VAL A 1 175 ? -17.180 17.840 -12.675 1.00 88.56 175 VAL A N 1
ATOM 1467 C CA . VAL A 1 175 ? -16.717 17.313 -13.969 1.00 88.56 175 VAL A CA 1
ATOM 1468 C C . VAL A 1 175 ? -17.889 16.759 -14.780 1.00 88.56 175 VAL A C 1
ATOM 1470 O O . VAL A 1 175 ? -17.990 17.045 -15.968 1.00 88.56 175 VAL A O 1
ATOM 1473 N N . VAL A 1 176 ? -18.800 16.019 -14.145 1.00 90.50 176 VAL A N 1
ATOM 1474 C CA . VAL A 1 176 ? -20.025 15.515 -14.791 1.00 90.50 176 VAL A CA 1
ATOM 1475 C C . VAL A 1 176 ? -20.952 16.666 -15.204 1.00 90.50 176 VAL A C 1
ATOM 1477 O O . VAL A 1 176 ? -21.528 16.631 -16.284 1.00 90.50 176 VAL A O 1
ATOM 1480 N N . GLU A 1 177 ? -21.065 17.718 -14.390 1.00 87.69 177 GLU A N 1
ATOM 1481 C CA . GLU A 1 177 ? -21.874 18.902 -14.719 1.00 87.69 177 GLU A CA 1
ATOM 1482 C C . GLU A 1 177 ? -21.291 19.725 -15.878 1.00 87.69 177 GLU A C 1
ATOM 1484 O O . GLU A 1 177 ? -22.038 20.281 -16.682 1.00 87.69 177 GLU A O 1
ATOM 1489 N N . SER A 1 178 ? -19.963 19.817 -15.973 1.00 88.44 178 SER A N 1
ATOM 1490 C CA . SER A 1 178 ? -19.282 20.598 -17.017 1.00 88.44 178 SER A CA 1
ATOM 1491 C C . SER A 1 178 ? -19.149 19.860 -18.350 1.00 88.44 178 SER A C 1
ATOM 1493 O O . SER A 1 178 ? -19.102 20.505 -19.400 1.00 88.44 178 SER A O 1
ATOM 1495 N N . LEU A 1 179 ? -19.099 18.526 -18.330 1.00 85.38 179 LEU A N 1
ATOM 1496 C CA . LEU A 1 179 ? -18.940 17.689 -19.516 1.00 85.38 179 LEU A CA 1
ATOM 1497 C C . LEU A 1 179 ? -20.193 16.824 -19.719 1.00 85.38 179 LEU A C 1
ATOM 1499 O O . LEU A 1 179 ? -20.294 15.754 -19.120 1.00 85.38 179 LEU A O 1
ATOM 1503 N N . PRO A 1 180 ? -21.106 17.207 -20.634 1.00 79.12 180 PRO A N 1
ATOM 1504 C CA . PRO A 1 180 ? -22.334 16.451 -20.902 1.00 79.12 180 PRO A CA 1
ATOM 1505 C C . PRO A 1 180 ? -22.085 15.084 -21.566 1.00 79.12 180 PRO A C 1
ATOM 1507 O O . PRO A 1 180 ? -23.027 14.344 -21.824 1.00 79.12 180 PRO A O 1
ATOM 1510 N N . GLU A 1 181 ? -20.828 14.744 -21.869 1.00 83.00 181 GLU A N 1
ATOM 1511 C CA . GLU A 1 181 ? -20.422 13.419 -22.351 1.00 83.00 181 GLU A CA 1
ATOM 1512 C C . GLU A 1 181 ? -20.553 12.328 -21.280 1.00 83.00 181 GLU A C 1
ATOM 1514 O O . GLU A 1 181 ? -20.595 11.147 -21.625 1.00 83.00 181 GLU A O 1
ATOM 1519 N N . PHE A 1 182 ? -20.596 12.701 -19.999 1.00 85.00 182 PHE A N 1
ATOM 1520 C CA . PHE A 1 182 ? -20.682 11.758 -18.890 1.00 85.00 182 PHE A CA 1
ATOM 1521 C C . PHE A 1 182 ? -22.010 11.917 -18.162 1.00 85.00 182 PHE A C 1
ATOM 1523 O O . PHE A 1 182 ? -22.349 13.002 -17.701 1.00 85.00 182 PHE A O 1
ATOM 1530 N N . ASN A 1 183 ? -22.743 10.818 -18.002 1.00 83.19 183 ASN A N 1
ATOM 1531 C CA . ASN A 1 183 ? -24.005 10.800 -17.261 1.00 83.19 183 ASN A CA 1
ATOM 1532 C C . ASN A 1 183 ? -23.798 10.426 -15.788 1.00 83.19 183 ASN A C 1
ATOM 1534 O O . ASN A 1 183 ? -24.657 10.678 -14.942 1.00 83.19 183 ASN A O 1
ATOM 1538 N N . SER A 1 184 ? -22.671 9.786 -15.464 1.00 88.31 184 SER A N 1
ATOM 1539 C CA . SER A 1 184 ? -22.352 9.345 -14.109 1.00 88.31 184 SER A CA 1
ATOM 1540 C C . SER A 1 184 ? -20.864 9.469 -13.806 1.00 88.31 184 SER A C 1
ATOM 1542 O O . SER A 1 184 ? -20.015 9.213 -14.656 1.00 88.31 184 SER A O 1
ATOM 1544 N N . ILE A 1 185 ? -20.539 9.739 -12.538 1.00 87.56 185 ILE A N 1
ATOM 1545 C CA . ILE A 1 185 ? -19.164 9.701 -12.012 1.00 87.56 185 ILE A CA 1
ATOM 1546 C C . ILE A 1 185 ? -18.491 8.356 -12.329 1.00 87.56 185 ILE A C 1
ATOM 1548 O O . ILE A 1 185 ? -17.291 8.295 -12.593 1.00 87.56 185 ILE A O 1
ATOM 1552 N N . ARG A 1 186 ? -19.266 7.264 -12.342 1.00 88.50 186 ARG A N 1
ATOM 1553 C CA . ARG A 1 186 ? -18.747 5.932 -12.659 1.00 88.50 186 ARG A CA 1
ATOM 1554 C C . ARG A 1 186 ? -18.217 5.840 -14.089 1.00 88.50 186 ARG A C 1
ATOM 1556 O O . ARG A 1 186 ? -17.159 5.259 -14.288 1.00 88.50 186 ARG A O 1
ATOM 1563 N N . GLU A 1 187 ? -18.896 6.462 -15.050 1.00 88.44 187 GLU A N 1
ATOM 1564 C CA . GLU A 1 187 ? -18.463 6.485 -16.452 1.00 88.44 187 GLU A CA 1
ATOM 1565 C C . GLU A 1 187 ? -17.150 7.256 -16.620 1.00 88.44 187 GLU A C 1
ATOM 1567 O O . GLU A 1 187 ? -16.278 6.825 -17.373 1.00 88.44 187 GLU A O 1
ATOM 1572 N N . VAL A 1 188 ? -16.963 8.349 -15.867 1.00 88.94 188 VAL A N 1
ATOM 1573 C CA . VAL A 1 188 ? -15.695 9.100 -15.834 1.00 88.94 188 VAL A CA 1
ATOM 1574 C C . VAL A 1 188 ? -14.559 8.206 -15.333 1.00 88.94 188 VAL A C 1
ATOM 1576 O O . VAL A 1 188 ? -13.496 8.140 -15.953 1.00 88.94 188 VAL A O 1
ATOM 1579 N N . ILE A 1 189 ? -14.788 7.482 -14.234 1.00 90.31 189 ILE A N 1
ATOM 1580 C CA . ILE A 1 189 ? -13.795 6.572 -13.648 1.00 90.31 189 ILE A CA 1
ATOM 1581 C C . ILE A 1 189 ? -13.490 5.410 -14.595 1.00 90.31 189 ILE A C 1
ATOM 1583 O O . ILE A 1 189 ? -12.325 5.050 -14.762 1.00 90.31 189 ILE A O 1
ATOM 1587 N N . ASP A 1 190 ? -14.506 4.822 -15.220 1.00 91.88 190 ASP A N 1
ATOM 1588 C CA . ASP A 1 190 ? -14.321 3.701 -16.136 1.00 91.88 190 ASP A CA 1
ATOM 1589 C C . ASP A 1 190 ? -13.581 4.151 -17.404 1.00 91.88 190 ASP A C 1
ATOM 1591 O O . ASP A 1 190 ? -12.606 3.502 -17.791 1.00 91.88 190 ASP A O 1
ATOM 1595 N N . ARG A 1 191 ? -13.912 5.318 -17.980 1.00 90.25 191 ARG A N 1
ATOM 1596 C CA . ARG A 1 191 ? -13.136 5.906 -19.088 1.00 90.25 191 ARG A CA 1
ATOM 1597 C C . ARG A 1 191 ? -11.692 6.164 -18.669 1.00 90.25 191 ARG A C 1
ATOM 1599 O O . ARG A 1 191 ? -10.780 5.778 -19.396 1.00 90.25 191 ARG A O 1
ATOM 1606 N N . TYR A 1 192 ? -11.465 6.737 -17.489 1.00 90.81 192 TYR A N 1
ATOM 1607 C CA . TYR A 1 192 ? -10.115 6.954 -16.965 1.00 90.81 192 TYR A CA 1
ATOM 1608 C C . TYR A 1 192 ? -9.333 5.640 -16.810 1.00 90.81 192 TYR A C 1
ATOM 1610 O O . TYR A 1 192 ? -8.184 5.553 -17.235 1.00 90.81 192 TYR A O 1
ATOM 1618 N N . ARG A 1 193 ? -9.963 4.581 -16.290 1.00 94.25 193 ARG A N 1
ATOM 1619 C CA . ARG A 1 193 ? -9.350 3.246 -16.192 1.00 94.25 193 ARG A CA 1
ATOM 1620 C C . ARG A 1 193 ? -8.993 2.677 -17.558 1.00 94.25 193 ARG A C 1
ATOM 1622 O O . ARG A 1 193 ? -7.887 2.163 -17.717 1.00 94.25 193 ARG A O 1
ATOM 1629 N N . THR A 1 194 ? -9.896 2.783 -18.535 1.00 95.31 194 THR A N 1
ATOM 1630 C CA . THR A 1 194 ? -9.592 2.350 -19.906 1.00 95.31 194 THR A CA 1
ATOM 1631 C C . THR A 1 194 ? -8.437 3.152 -20.492 1.00 95.31 194 THR A C 1
ATOM 1633 O O . THR A 1 194 ? -7.541 2.561 -21.084 1.00 95.31 194 THR A O 1
ATOM 1636 N N . LEU A 1 195 ? -8.388 4.465 -20.248 1.00 95.69 195 LEU A N 1
ATOM 1637 C CA . LEU A 1 195 ? -7.327 5.330 -20.747 1.00 95.69 195 LEU A CA 1
ATOM 1638 C C . LEU A 1 195 ? -5.968 4.972 -20.139 1.00 95.69 195 LEU A C 1
ATOM 1640 O O . LEU A 1 195 ? -5.014 4.832 -20.891 1.00 95.69 195 LEU A O 1
ATOM 1644 N N . ILE A 1 196 ? -5.886 4.735 -18.825 1.00 96.56 196 ILE A N 1
ATOM 1645 C CA . ILE A 1 196 ? -4.643 4.270 -18.183 1.00 96.56 196 ILE A CA 1
ATOM 1646 C C . ILE A 1 196 ? -4.211 2.909 -18.735 1.00 96.56 196 ILE A C 1
ATOM 1648 O O . ILE A 1 196 ? -3.020 2.665 -18.925 1.00 96.56 196 ILE A O 1
ATOM 1652 N N . SER A 1 197 ? -5.159 1.994 -18.958 1.00 96.69 197 SER A N 1
ATOM 1653 C CA . SER A 1 197 ? -4.842 0.679 -19.525 1.00 96.69 197 SER A CA 1
ATOM 1654 C C . SER A 1 197 ? -4.244 0.824 -20.922 1.00 96.69 197 SER A C 1
ATOM 1656 O O . SER A 1 197 ? -3.193 0.254 -21.202 1.00 96.69 197 SER A O 1
ATOM 1658 N N . VAL A 1 198 ? -4.870 1.647 -21.766 1.00 96.31 198 VAL A N 1
ATOM 1659 C CA . VAL A 1 198 ? -4.394 1.937 -23.123 1.00 96.31 198 VAL A CA 1
ATOM 1660 C C . VAL A 1 198 ? -3.052 2.667 -23.096 1.00 96.31 198 VAL A C 1
ATOM 1662 O O . VAL A 1 198 ? -2.173 2.335 -23.883 1.00 96.31 198 VAL A O 1
ATOM 1665 N N . GLU A 1 199 ? -2.860 3.627 -22.191 1.00 96.44 199 GLU A N 1
ATOM 1666 C CA . GLU A 1 199 ? -1.591 4.340 -22.016 1.00 96.44 199 GLU A CA 1
ATOM 1667 C C . GLU A 1 199 ? -0.463 3.373 -21.650 1.00 96.44 199 GLU A C 1
ATOM 1669 O O . GLU A 1 199 ? 0.610 3.419 -22.248 1.00 96.44 199 GLU A O 1
ATOM 1674 N N . ARG A 1 200 ? -0.721 2.438 -20.730 1.00 96.31 200 ARG A N 1
ATOM 1675 C CA . ARG A 1 200 ? 0.251 1.407 -20.352 1.00 96.31 200 ARG A CA 1
ATOM 1676 C C . ARG A 1 200 ? 0.608 0.500 -21.527 1.00 96.31 200 ARG A C 1
ATOM 1678 O O . ARG A 1 200 ? 1.787 0.252 -21.756 1.00 96.31 200 ARG A O 1
ATOM 1685 N N . GLU A 1 201 ? -0.390 0.027 -22.271 1.00 96.69 201 GLU A N 1
ATOM 1686 C CA . GLU A 1 201 ? -0.166 -0.792 -23.469 1.00 96.69 201 GLU A CA 1
ATOM 1687 C C . GLU A 1 201 ? 0.600 -0.025 -24.557 1.00 96.69 201 GLU A C 1
ATOM 1689 O O . GLU A 1 201 ? 1.441 -0.596 -25.255 1.00 96.69 201 GLU A O 1
ATOM 1694 N N . LEU A 1 202 ? 0.322 1.272 -24.714 1.00 96.94 202 LEU A N 1
ATOM 1695 C CA . LEU A 1 202 ? 1.022 2.130 -25.662 1.00 96.94 202 LEU A CA 1
ATOM 1696 C C . LEU A 1 202 ? 2.487 2.309 -25.260 1.00 96.94 202 LEU A C 1
ATOM 1698 O O . LEU A 1 202 ? 3.359 2.204 -26.121 1.00 96.94 202 LEU A O 1
ATOM 1702 N N . GLU A 1 203 ? 2.762 2.550 -23.979 1.00 96.88 203 GLU A N 1
ATOM 1703 C CA . GLU A 1 203 ? 4.128 2.721 -23.483 1.00 96.88 203 GLU A CA 1
ATOM 1704 C C . GLU A 1 203 ? 4.930 1.420 -23.602 1.00 96.88 203 GLU A C 1
ATOM 1706 O O . GLU A 1 203 ? 6.083 1.443 -24.032 1.00 96.88 203 GLU A O 1
ATOM 1711 N N . GLU A 1 204 ? 4.310 0.268 -23.333 1.00 96.88 204 GLU A N 1
ATOM 1712 C CA . GLU A 1 204 ? 4.931 -1.039 -23.565 1.00 96.88 204 GLU A CA 1
ATOM 1713 C C . GLU A 1 204 ? 5.238 -1.264 -25.052 1.00 96.88 204 GLU A C 1
ATOM 1715 O O . GLU A 1 204 ? 6.361 -1.631 -25.411 1.00 96.88 204 GLU A O 1
ATOM 1720 N N . ARG A 1 205 ? 4.274 -0.980 -25.940 1.00 96.94 205 ARG A N 1
ATOM 1721 C CA . ARG A 1 205 ? 4.469 -1.100 -27.393 1.00 96.94 205 ARG A CA 1
ATOM 1722 C C . ARG A 1 205 ? 5.576 -0.174 -27.890 1.00 96.94 205 ARG A C 1
ATOM 1724 O O . ARG A 1 205 ? 6.420 -0.604 -28.671 1.00 96.94 205 ARG A O 1
ATOM 1731 N N . LYS A 1 206 ? 5.595 1.072 -27.421 1.00 96.19 206 LYS A N 1
ATOM 1732 C CA . LYS A 1 206 ? 6.632 2.054 -27.747 1.00 96.19 206 LYS A CA 1
ATOM 1733 C C . LYS A 1 206 ? 8.000 1.593 -27.245 1.00 96.19 206 LYS A C 1
ATOM 1735 O O . LYS A 1 206 ? 8.976 1.689 -27.983 1.00 96.19 206 LYS A O 1
ATOM 1740 N N . GLY A 1 207 ? 8.076 1.041 -26.034 1.00 96.56 207 GLY A N 1
ATOM 1741 C CA . GLY A 1 207 ? 9.298 0.439 -25.501 1.00 96.56 207 GLY A CA 1
ATOM 1742 C C . GLY A 1 207 ? 9.809 -0.711 -26.374 1.00 96.56 207 GLY A C 1
ATOM 1743 O O . GLY A 1 207 ? 10.995 -0.756 -26.705 1.00 96.56 207 GLY A O 1
ATOM 1744 N N . ALA A 1 208 ? 8.914 -1.599 -26.814 1.00 96.62 208 ALA A N 1
ATOM 1745 C CA . ALA A 1 208 ? 9.254 -2.698 -27.715 1.00 96.62 208 ALA A CA 1
ATOM 1746 C C . ALA A 1 208 ? 9.725 -2.206 -29.096 1.00 96.62 208 ALA A C 1
ATOM 1748 O O . ALA A 1 208 ? 10.704 -2.723 -29.635 1.00 96.62 208 ALA A O 1
ATOM 1749 N N . GLU A 1 209 ? 9.071 -1.188 -29.657 1.00 96.81 209 GLU A N 1
ATOM 1750 C CA . GLU A 1 209 ? 9.455 -0.591 -30.939 1.00 96.81 209 GLU A CA 1
ATOM 1751 C C . GLU A 1 209 ? 10.828 0.086 -30.861 1.00 96.81 209 GLU A C 1
ATOM 1753 O O . GLU A 1 209 ? 11.668 -0.118 -31.736 1.00 96.81 209 GLU A O 1
ATOM 1758 N N . VAL A 1 210 ? 11.106 0.826 -29.783 1.00 96.94 210 VAL A N 1
ATOM 1759 C CA . VAL A 1 210 ? 12.428 1.421 -29.543 1.00 96.94 210 VAL A CA 1
ATOM 1760 C C . VAL A 1 210 ? 13.498 0.339 -29.413 1.00 96.94 210 VAL A C 1
ATOM 1762 O O . VAL A 1 210 ? 14.542 0.442 -30.059 1.00 96.94 210 VAL A O 1
ATOM 1765 N N . ALA A 1 211 ? 13.236 -0.734 -28.665 1.00 96.56 211 ALA A N 1
ATOM 1766 C CA . ALA A 1 211 ? 14.166 -1.857 -28.553 1.00 96.56 211 ALA A CA 1
ATOM 1767 C C . ALA A 1 211 ? 14.423 -2.538 -29.911 1.00 96.56 211 ALA A C 1
ATOM 1769 O O . ALA A 1 211 ? 15.567 -2.874 -30.232 1.00 96.56 211 ALA A O 1
ATOM 1770 N N . ALA A 1 212 ? 13.387 -2.697 -30.741 1.00 96.62 212 ALA A N 1
ATOM 1771 C CA . ALA A 1 212 ? 13.524 -3.224 -32.096 1.00 96.62 212 ALA A CA 1
ATOM 1772 C C . ALA A 1 212 ? 14.352 -2.286 -32.990 1.00 96.62 212 ALA A C 1
ATOM 1774 O O . ALA A 1 212 ? 15.282 -2.741 -33.657 1.00 96.62 212 ALA A O 1
ATOM 1775 N N . MET A 1 213 ? 14.085 -0.975 -32.958 1.00 97.19 213 MET A N 1
ATOM 1776 C CA . MET A 1 213 ? 14.871 0.035 -33.679 1.00 97.19 213 MET A CA 1
ATOM 1777 C C . MET A 1 213 ? 16.340 0.032 -33.252 1.00 97.19 213 MET A C 1
ATOM 1779 O O . MET A 1 213 ? 17.230 0.092 -34.101 1.00 97.19 213 MET A O 1
ATOM 1783 N N . GLU A 1 214 ? 16.622 -0.084 -31.955 1.00 96.00 214 GLU A N 1
ATOM 1784 C CA . GLU A 1 214 ? 17.990 -0.231 -31.461 1.00 96.00 214 GLU A CA 1
ATOM 1785 C C . GLU A 1 214 ? 18.644 -1.529 -31.944 1.00 96.00 214 GLU A C 1
ATOM 1787 O O . GLU A 1 214 ? 19.826 -1.515 -32.298 1.00 96.00 214 GLU A O 1
ATOM 1792 N N . GLY A 1 215 ? 17.888 -2.629 -31.999 1.00 97.19 215 GLY A N 1
ATOM 1793 C CA . GLY A 1 215 ? 18.325 -3.897 -32.583 1.00 97.19 215 GLY A CA 1
ATOM 1794 C C . GLY A 1 215 ? 18.713 -3.752 -34.057 1.00 97.19 215 GLY A C 1
ATOM 1795 O O . GLY A 1 215 ? 19.827 -4.117 -34.439 1.00 97.19 215 GLY A O 1
ATOM 1796 N N . TYR A 1 216 ? 17.852 -3.136 -34.872 1.00 96.75 216 TYR A N 1
ATOM 1797 C CA . TYR A 1 216 ? 18.149 -2.853 -36.280 1.00 96.75 216 TYR A CA 1
ATOM 1798 C C . TYR A 1 216 ? 19.343 -1.912 -36.439 1.00 96.75 216 TYR A C 1
ATOM 1800 O O . TYR A 1 216 ? 20.206 -2.155 -37.281 1.00 96.75 216 TYR A O 1
ATOM 1808 N N . ARG A 1 217 ? 19.450 -0.872 -35.602 1.00 96.69 217 ARG A N 1
ATOM 1809 C CA . ARG A 1 217 ? 20.594 0.048 -35.613 1.00 96.69 217 ARG A CA 1
ATOM 1810 C C . ARG A 1 217 ? 21.901 -0.684 -35.309 1.00 96.69 217 ARG A C 1
ATOM 1812 O O . ARG A 1 217 ? 22.889 -0.446 -35.999 1.00 96.69 217 ARG A O 1
ATOM 1819 N N . LYS A 1 218 ? 21.919 -1.569 -34.305 1.00 96.69 218 LYS A N 1
ATOM 1820 C CA . LYS A 1 218 ? 23.093 -2.399 -33.979 1.00 96.69 218 LYS A CA 1
ATOM 1821 C C . LYS A 1 218 ? 23.471 -3.295 -35.156 1.00 96.69 218 LYS A C 1
ATOM 1823 O O . LYS A 1 218 ? 24.612 -3.234 -35.601 1.00 96.69 218 LYS A O 1
ATOM 1828 N N . SER A 1 219 ? 22.505 -4.017 -35.725 1.00 96.94 219 SER A N 1
ATOM 1829 C CA . SER A 1 219 ? 22.736 -4.878 -36.892 1.00 96.94 219 SER A CA 1
ATOM 1830 C C . SER A 1 219 ? 23.250 -4.096 -38.109 1.00 96.94 219 SER A C 1
ATOM 1832 O O . SER A 1 219 ? 24.175 -4.536 -38.788 1.00 96.94 219 SER A O 1
ATOM 1834 N N . MET A 1 220 ? 22.724 -2.892 -38.358 1.00 97.00 220 MET A N 1
ATOM 1835 C CA . MET A 1 220 ? 23.200 -2.022 -39.436 1.00 97.00 220 MET A CA 1
ATOM 1836 C C . MET A 1 220 ? 24.646 -1.569 -39.212 1.00 97.00 220 MET A C 1
ATOM 1838 O O . MET A 1 220 ? 25.436 -1.561 -40.158 1.00 97.00 220 MET A O 1
ATOM 1842 N N . VAL A 1 221 ? 25.012 -1.206 -37.979 1.00 97.12 221 VAL A N 1
ATOM 1843 C CA . VAL A 1 221 ? 26.396 -0.846 -37.633 1.00 97.12 221 VAL A CA 1
ATOM 1844 C C . VAL A 1 221 ? 27.321 -2.046 -37.824 1.00 97.12 221 VAL A C 1
ATOM 1846 O O . VAL A 1 221 ? 28.358 -1.904 -38.467 1.00 97.12 221 VAL A O 1
ATOM 1849 N N . GLU A 1 222 ? 26.936 -3.228 -37.344 1.00 96.81 222 GLU A N 1
ATOM 1850 C CA . GLU A 1 222 ? 27.703 -4.468 -37.526 1.00 96.81 222 GLU A CA 1
ATOM 1851 C C . GLU A 1 222 ? 27.917 -4.794 -39.010 1.00 96.81 222 GLU A C 1
ATOM 1853 O O . GLU A 1 222 ? 29.048 -5.048 -39.433 1.00 96.81 222 GLU A O 1
ATOM 1858 N N . LEU A 1 223 ? 26.861 -4.713 -39.824 1.00 97.50 223 LEU A N 1
ATOM 1859 C CA . LEU A 1 223 ? 26.941 -4.947 -41.266 1.00 97.50 223 LEU A CA 1
ATOM 1860 C C . LEU A 1 223 ? 27.812 -3.895 -41.960 1.00 97.50 223 LEU A C 1
ATOM 1862 O O . LEU A 1 223 ? 28.616 -4.242 -42.821 1.00 97.50 223 LEU A O 1
ATOM 1866 N N . THR A 1 224 ? 27.706 -2.626 -41.565 1.00 97.00 224 THR A N 1
ATOM 1867 C CA . THR A 1 224 ? 28.535 -1.544 -42.120 1.00 97.00 224 THR A CA 1
ATOM 1868 C C . THR A 1 224 ? 30.010 -1.764 -41.799 1.00 97.00 224 THR A C 1
ATOM 1870 O O . THR A 1 224 ? 30.852 -1.641 -42.687 1.00 97.00 224 THR A O 1
ATOM 1873 N N . VAL A 1 225 ? 30.336 -2.143 -40.560 1.00 96.94 225 VAL A N 1
ATOM 1874 C CA . VAL A 1 225 ? 31.712 -2.468 -40.153 1.00 96.94 225 VAL A CA 1
ATOM 1875 C C . VAL A 1 225 ? 32.229 -3.677 -40.932 1.00 96.94 225 VAL A C 1
ATOM 1877 O O . VAL A 1 225 ? 33.323 -3.617 -41.492 1.00 96.94 225 VAL A O 1
ATOM 1880 N N . SER A 1 226 ? 31.431 -4.743 -41.041 1.00 97.00 226 SER A N 1
ATOM 1881 C CA . SER A 1 226 ? 31.784 -5.936 -41.819 1.00 97.00 226 SER A CA 1
ATOM 1882 C C . SER A 1 226 ? 32.051 -5.601 -43.291 1.00 97.00 226 SER A C 1
ATOM 1884 O O . SER A 1 226 ? 33.089 -5.988 -43.830 1.00 97.00 226 SER A O 1
ATOM 1886 N N . LYS A 1 227 ? 31.178 -4.815 -43.932 1.00 96.62 227 LYS A N 1
ATOM 1887 C CA . LYS A 1 227 ? 31.344 -4.412 -45.336 1.00 96.62 227 LYS A CA 1
ATOM 1888 C C . LYS A 1 227 ? 32.490 -3.431 -45.547 1.00 96.62 227 LYS A C 1
ATOM 1890 O O . LYS A 1 227 ? 33.203 -3.550 -46.539 1.00 96.62 227 LYS A O 1
ATOM 1895 N N . SER A 1 228 ? 32.728 -2.519 -44.608 1.00 96.38 228 SER A N 1
ATOM 1896 C CA . SER A 1 228 ? 33.910 -1.653 -44.628 1.00 96.38 228 SER A CA 1
ATOM 1897 C C . SER A 1 228 ? 35.198 -2.473 -44.552 1.00 96.38 228 SER A C 1
ATOM 1899 O O . SER A 1 228 ? 36.156 -2.175 -45.264 1.00 96.38 228 SER A O 1
ATOM 1901 N N . GLN A 1 229 ? 35.222 -3.523 -43.728 1.00 96.31 229 GLN A N 1
ATOM 1902 C CA . GLN A 1 229 ? 36.371 -4.417 -43.6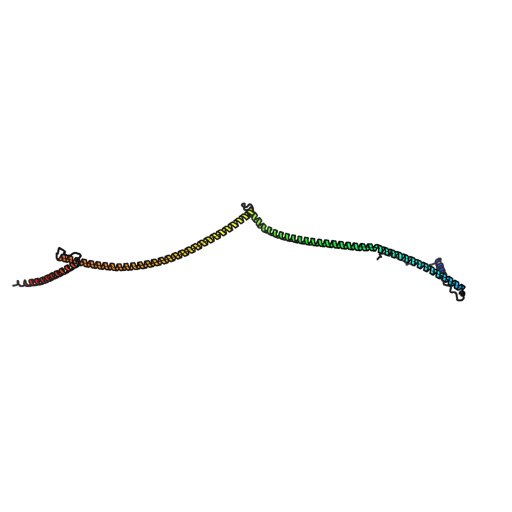29 1.00 96.31 229 GLN A CA 1
ATOM 1903 C C . GLN A 1 229 ? 36.588 -5.205 -44.927 1.00 96.31 229 GLN A C 1
ATOM 1905 O O . GLN A 1 229 ? 37.715 -5.278 -45.415 1.00 96.31 229 GLN A O 1
ATOM 1910 N N . GLU A 1 230 ? 35.524 -5.749 -45.526 1.00 96.56 230 GLU A N 1
ATOM 1911 C CA . GLU A 1 230 ? 35.596 -6.396 -46.845 1.00 96.56 230 GLU A CA 1
ATOM 1912 C C . GLU A 1 230 ? 36.124 -5.429 -47.917 1.00 96.56 230 GLU A C 1
ATOM 1914 O O . GLU A 1 230 ? 37.023 -5.782 -48.681 1.00 96.56 230 GLU A O 1
ATOM 1919 N N . MET A 1 231 ? 35.622 -4.190 -47.946 1.00 96.88 231 MET A N 1
ATOM 1920 C CA . MET A 1 231 ? 36.079 -3.162 -48.882 1.00 96.88 231 MET A CA 1
ATOM 1921 C C . MET A 1 231 ? 37.557 -2.820 -48.671 1.00 96.88 231 MET A C 1
ATOM 1923 O O . MET A 1 231 ? 38.285 -2.672 -49.648 1.00 96.88 231 MET A O 1
ATOM 1927 N N . MET A 1 232 ? 38.026 -2.744 -47.423 1.00 96.31 232 MET A N 1
ATOM 1928 C CA . MET A 1 232 ? 39.442 -2.524 -47.115 1.00 96.31 232 MET A CA 1
ATOM 1929 C C . MET A 1 232 ? 40.315 -3.671 -47.641 1.00 96.31 232 MET A C 1
ATOM 1931 O O . MET A 1 232 ? 41.354 -3.420 -48.250 1.00 96.31 232 MET A O 1
ATOM 1935 N N . VAL A 1 233 ? 39.882 -4.924 -47.466 1.00 97.00 233 VAL A N 1
ATOM 1936 C CA . VAL A 1 233 ? 40.588 -6.100 -48.003 1.00 97.00 233 VAL A CA 1
ATOM 1937 C C . VAL A 1 233 ? 40.634 -6.064 -49.533 1.00 97.00 233 VAL A C 1
ATOM 1939 O O . VAL A 1 233 ? 41.700 -6.260 -50.120 1.00 97.00 233 VAL A O 1
ATOM 1942 N N . LEU A 1 234 ? 39.509 -5.767 -50.190 1.00 96.19 234 LEU A N 1
ATOM 1943 C CA . LEU A 1 234 ? 39.448 -5.641 -51.648 1.00 96.19 234 LEU A CA 1
ATOM 1944 C C . LEU A 1 234 ? 40.299 -4.478 -52.163 1.00 96.19 234 LEU A C 1
ATOM 1946 O O . LEU A 1 234 ? 40.986 -4.634 -53.169 1.00 96.19 234 LEU A O 1
ATOM 1950 N N . ASN A 1 235 ? 40.303 -3.342 -51.467 1.00 97.06 235 ASN A N 1
ATOM 1951 C CA . ASN A 1 235 ? 41.125 -2.190 -51.822 1.00 97.06 235 ASN A CA 1
ATOM 1952 C C . ASN A 1 235 ? 42.617 -2.513 -51.702 1.00 97.06 235 ASN A C 1
ATOM 1954 O O . ASN A 1 235 ? 43.382 -2.217 -52.614 1.00 97.06 235 ASN A O 1
ATOM 1958 N N . ASN A 1 236 ? 43.028 -3.202 -50.634 1.00 96.12 236 ASN A N 1
ATOM 1959 C CA . ASN A 1 236 ? 44.399 -3.694 -50.510 1.00 96.12 236 ASN A CA 1
ATOM 1960 C C . ASN A 1 236 ? 44.751 -4.624 -51.677 1.00 96.12 236 ASN A C 1
ATOM 1962 O O . ASN A 1 236 ? 45.816 -4.481 -52.278 1.00 96.12 236 ASN A O 1
ATOM 1966 N N . LYS A 1 237 ? 43.833 -5.522 -52.065 1.00 96.56 237 LYS A N 1
ATOM 1967 C CA . LYS A 1 237 ? 44.068 -6.410 -53.206 1.00 96.56 237 LYS A CA 1
ATOM 1968 C C . LYS A 1 237 ? 44.162 -5.659 -54.534 1.00 96.56 237 LYS A C 1
ATOM 1970 O O . LYS A 1 237 ? 44.978 -6.014 -55.383 1.00 96.56 237 LYS A O 1
ATOM 1975 N N . LEU A 1 238 ? 43.344 -4.628 -54.713 1.00 97.19 238 LEU A N 1
ATOM 1976 C CA . LEU A 1 238 ? 43.371 -3.757 -55.882 1.00 97.19 238 LEU A CA 1
ATOM 1977 C C . LEU A 1 238 ? 44.700 -3.002 -55.970 1.00 97.19 238 LEU A C 1
ATOM 1979 O O . LEU A 1 238 ? 45.300 -2.990 -57.040 1.00 97.19 238 LEU A O 1
ATOM 1983 N N . ILE A 1 239 ? 45.200 -2.463 -54.855 1.00 96.25 239 ILE A N 1
ATOM 1984 C CA . ILE A 1 239 ? 46.509 -1.796 -54.786 1.00 96.25 239 ILE A CA 1
ATOM 1985 C C . ILE A 1 239 ? 47.638 -2.775 -55.138 1.00 96.25 239 ILE A C 1
ATOM 1987 O O . ILE A 1 239 ? 48.517 -2.438 -55.932 1.00 96.25 239 ILE A O 1
ATOM 1991 N N . GLU A 1 240 ? 47.610 -4.007 -54.616 1.00 96.06 240 GLU A N 1
ATOM 1992 C CA . GLU A 1 240 ? 48.583 -5.044 -54.996 1.00 96.06 240 GLU A CA 1
ATOM 1993 C C . GLU A 1 240 ? 48.567 -5.318 -56.506 1.00 96.06 240 GLU A C 1
ATOM 1995 O O . GLU A 1 240 ? 49.623 -5.438 -57.138 1.00 96.06 240 GLU A O 1
ATOM 2000 N N . LEU A 1 241 ? 47.370 -5.422 -57.089 1.00 96.25 241 LEU A N 1
ATOM 2001 C CA . LEU A 1 241 ? 47.192 -5.720 -58.506 1.00 96.25 241 LEU A CA 1
ATOM 2002 C C . LEU A 1 241 ? 47.626 -4.543 -59.389 1.00 96.25 241 LEU A C 1
ATOM 2004 O O . LEU A 1 241 ? 48.315 -4.761 -60.383 1.00 96.25 241 LEU A O 1
ATOM 2008 N N . GLN A 1 242 ? 47.297 -3.309 -58.998 1.00 95.31 242 GLN A N 1
ATOM 2009 C CA . GLN A 1 242 ? 47.761 -2.084 -59.653 1.00 95.31 242 GLN A CA 1
ATOM 2010 C C . GLN A 1 242 ? 49.283 -1.978 -59.605 1.00 95.31 242 GLN A C 1
ATOM 2012 O O . GLN A 1 242 ? 49.907 -1.820 -60.647 1.00 95.31 242 GLN A O 1
ATOM 2017 N N . SER A 1 243 ? 49.900 -2.191 -58.441 1.00 95.25 243 SER A N 1
ATOM 2018 C CA . SER A 1 243 ? 51.362 -2.206 -58.312 1.00 95.25 243 SER A CA 1
ATOM 2019 C C . SER A 1 243 ? 52.008 -3.303 -59.169 1.00 95.25 243 SER A C 1
ATOM 2021 O O . SER A 1 243 ? 53.083 -3.115 -59.741 1.00 95.25 243 SER A O 1
ATOM 2023 N N . SER A 1 244 ? 51.376 -4.476 -59.287 1.00 95.38 244 SER A N 1
ATOM 2024 C CA . SER A 1 244 ? 51.841 -5.525 -60.202 1.00 95.38 244 SER A CA 1
ATOM 2025 C C . SER A 1 244 ? 51.713 -5.113 -61.670 1.00 95.38 244 SER A C 1
ATOM 2027 O O . SER A 1 244 ? 52.614 -5.396 -62.460 1.00 95.38 244 SER A O 1
ATOM 2029 N N . HIS A 1 245 ? 50.614 -4.455 -62.037 1.00 95.81 245 HIS A N 1
ATOM 2030 C CA . HIS A 1 245 ? 50.384 -3.973 -63.393 1.00 95.81 245 HIS A CA 1
ATOM 2031 C C . HIS A 1 245 ? 51.361 -2.856 -63.770 1.00 95.81 245 HIS A C 1
ATOM 2033 O O . HIS A 1 245 ? 51.971 -2.926 -64.830 1.00 95.81 245 HIS A O 1
ATOM 2039 N N . GLU A 1 246 ? 51.583 -1.881 -62.889 1.00 95.81 246 GLU A N 1
ATOM 2040 C CA . GLU A 1 246 ? 52.576 -0.819 -63.075 1.00 95.81 246 GLU A CA 1
ATOM 2041 C C . GLU A 1 246 ? 53.983 -1.392 -63.240 1.00 95.81 246 GLU A C 1
ATOM 2043 O O . GLU A 1 246 ? 54.709 -0.983 -64.142 1.00 95.81 246 GLU A O 1
ATOM 2048 N N . ARG A 1 247 ? 54.361 -2.396 -62.437 1.00 95.12 247 ARG A N 1
ATOM 2049 C CA . ARG A 1 247 ? 55.645 -3.096 -62.606 1.00 95.12 247 ARG A CA 1
ATOM 2050 C C . ARG A 1 247 ? 55.770 -3.742 -63.986 1.00 95.12 247 ARG A C 1
ATOM 2052 O O . ARG A 1 247 ? 56.794 -3.559 -64.639 1.00 95.12 247 ARG A O 1
ATOM 2059 N N . ALA A 1 248 ? 54.744 -4.462 -64.436 1.00 94.12 248 ALA A N 1
ATOM 2060 C CA . ALA A 1 248 ? 54.744 -5.094 -65.756 1.00 94.12 248 ALA A CA 1
ATOM 2061 C C . ALA A 1 248 ? 54.740 -4.062 -66.900 1.00 94.12 248 ALA A C 1
ATOM 2063 O O . ALA A 1 248 ? 55.458 -4.227 -67.883 1.00 94.12 248 ALA A O 1
ATOM 2064 N N . SER A 1 249 ? 53.979 -2.975 -66.760 1.00 94.81 249 SER A N 1
ATOM 2065 C CA . SER A 1 249 ? 53.905 -1.883 -67.736 1.00 94.81 249 SER A CA 1
ATOM 2066 C C . SER A 1 249 ? 55.235 -1.135 -67.847 1.00 94.81 249 SER A C 1
ATOM 2068 O O . SER A 1 249 ? 55.735 -0.920 -68.946 1.00 94.81 249 SER A O 1
ATOM 2070 N N . ASN A 1 250 ? 55.888 -0.841 -66.719 1.00 94.44 250 ASN A N 1
ATOM 2071 C CA . ASN A 1 250 ? 57.222 -0.242 -66.705 1.00 94.44 250 ASN A CA 1
ATOM 2072 C C . ASN A 1 250 ? 58.264 -1.149 -67.374 1.00 94.44 250 ASN A C 1
ATOM 2074 O O . ASN A 1 250 ? 59.120 -0.656 -68.105 1.00 94.44 250 ASN A O 1
ATOM 2078 N N . GLN A 1 251 ? 58.180 -2.468 -67.168 1.00 94.12 251 GLN A N 1
ATOM 2079 C CA . GLN A 1 251 ? 59.029 -3.424 -67.884 1.00 94.12 251 GLN A CA 1
ATOM 2080 C C . GLN A 1 251 ? 58.759 -3.401 -69.392 1.00 94.12 251 GLN A C 1
ATOM 2082 O O . GLN A 1 251 ? 59.705 -3.363 -70.174 1.00 94.12 251 GLN A O 1
ATOM 2087 N N . LEU A 1 252 ? 57.490 -3.394 -69.807 1.00 94.31 252 LEU A N 1
ATOM 2088 C CA . LEU A 1 252 ? 57.116 -3.323 -71.219 1.00 94.31 252 LEU A CA 1
ATOM 2089 C C . LEU A 1 252 ? 57.622 -2.035 -71.876 1.00 94.31 252 LEU A C 1
ATOM 2091 O O . LEU A 1 252 ? 58.244 -2.110 -72.933 1.00 94.31 252 LEU A O 1
ATOM 2095 N N . ASN A 1 253 ? 57.413 -0.884 -71.234 1.00 93.25 253 ASN A N 1
ATOM 2096 C CA . ASN A 1 253 ? 57.902 0.408 -71.715 1.00 93.25 253 ASN A CA 1
ATOM 2097 C C . ASN A 1 253 ? 59.427 0.399 -71.849 1.00 93.25 253 ASN A C 1
ATOM 2099 O O . ASN A 1 253 ? 59.947 0.810 -72.877 1.00 93.25 253 ASN A O 1
ATOM 2103 N N . TRP A 1 254 ? 60.145 -0.164 -70.871 1.00 95.44 254 TRP A N 1
ATOM 2104 C CA . TRP A 1 254 ? 61.598 -0.311 -70.956 1.00 95.44 254 TRP A CA 1
ATOM 2105 C C . TRP A 1 254 ? 62.038 -1.154 -72.165 1.00 95.44 254 TRP A C 1
ATOM 2107 O O . TRP A 1 254 ? 62.950 -0.762 -72.896 1.00 95.44 254 TRP A O 1
ATOM 2117 N N . PHE A 1 255 ? 61.377 -2.290 -72.421 1.00 93.44 255 PHE A N 1
ATOM 2118 C CA . PHE A 1 255 ? 61.653 -3.101 -73.612 1.00 93.44 255 PHE A CA 1
ATOM 2119 C C . PHE A 1 255 ? 61.306 -2.362 -74.907 1.00 93.44 255 PHE A C 1
ATOM 2121 O O . PHE A 1 255 ? 62.045 -2.470 -75.885 1.00 93.44 255 PHE A O 1
ATOM 2128 N N . GLN A 1 256 ? 60.205 -1.613 -74.931 1.00 93.19 256 GLN A N 1
ATOM 2129 C CA . GLN A 1 256 ? 59.784 -0.840 -76.095 1.00 93.19 256 GLN A CA 1
ATOM 2130 C C . GLN A 1 256 ? 60.763 0.300 -76.399 1.00 93.19 256 GLN A C 1
ATOM 2132 O O . GLN A 1 256 ? 61.149 0.467 -77.555 1.00 93.19 256 GLN A O 1
ATOM 2137 N N . ASP A 1 257 ? 61.228 1.021 -75.378 1.00 93.25 257 ASP A N 1
ATOM 2138 C CA . ASP A 1 257 ? 62.267 2.043 -75.508 1.00 93.25 257 ASP A CA 1
ATOM 2139 C C . ASP A 1 257 ? 63.554 1.423 -76.061 1.00 93.25 257 ASP A C 1
ATOM 2141 O O . ASP A 1 257 ? 64.122 1.927 -77.033 1.00 93.25 257 ASP A O 1
ATOM 2145 N N . MET A 1 258 ? 63.977 0.275 -75.524 1.00 92.56 258 MET A N 1
ATOM 2146 C CA . MET A 1 258 ? 65.148 -0.450 -76.022 1.00 92.56 258 MET A CA 1
ATOM 2147 C C . MET A 1 258 ? 64.987 -0.876 -77.489 1.00 92.56 258 MET A C 1
ATOM 2149 O O . MET A 1 258 ? 65.905 -0.689 -78.291 1.00 92.56 258 MET A O 1
ATOM 2153 N N . LEU A 1 259 ? 63.821 -1.411 -77.860 1.00 93.06 259 LEU A N 1
ATOM 2154 C CA . LEU A 1 259 ? 63.509 -1.772 -79.243 1.00 93.06 259 LEU A CA 1
ATOM 2155 C C . LEU A 1 259 ? 63.495 -0.549 -80.160 1.00 93.06 259 LEU A C 1
ATOM 2157 O O . LEU A 1 259 ? 64.015 -0.641 -81.266 1.00 93.06 259 LEU A O 1
ATOM 2161 N N . SER A 1 260 ? 62.977 0.595 -79.707 1.00 92.50 260 SER A N 1
ATOM 2162 C CA . SER A 1 260 ? 62.971 1.834 -80.492 1.00 92.50 260 SER A CA 1
ATOM 2163 C C . SER A 1 260 ? 64.389 2.322 -80.800 1.00 92.50 260 SER A C 1
ATOM 2165 O O . SER A 1 260 ? 64.670 2.740 -81.922 1.00 92.50 260 SER A O 1
ATOM 2167 N N . VAL A 1 261 ? 65.317 2.190 -79.844 1.00 93.69 261 VAL A N 1
ATOM 2168 C CA . VAL A 1 261 ? 66.736 2.518 -80.048 1.00 93.69 261 VAL A CA 1
ATOM 2169 C C . VAL A 1 261 ? 67.369 1.565 -81.062 1.00 93.69 261 VAL A C 1
ATOM 2171 O O . VAL A 1 261 ? 68.113 2.005 -81.944 1.00 93.69 261 VAL A O 1
ATOM 2174 N N . ILE A 1 262 ? 67.072 0.266 -80.964 1.00 91.50 262 ILE A N 1
ATOM 2175 C CA . ILE A 1 262 ? 67.566 -0.739 -81.914 1.00 91.50 262 ILE A CA 1
ATOM 2176 C C . ILE A 1 262 ? 67.011 -0.473 -83.317 1.00 91.50 262 ILE A C 1
ATOM 2178 O O . ILE A 1 262 ? 67.786 -0.471 -84.271 1.00 91.50 262 ILE A O 1
ATOM 2182 N N . ASP A 1 263 ? 65.712 -0.210 -83.446 1.00 92.81 263 ASP A N 1
ATOM 2183 C CA . ASP A 1 263 ? 65.040 0.045 -84.722 1.00 92.81 263 ASP A CA 1
ATOM 2184 C C . ASP A 1 263 ? 65.507 1.357 -85.367 1.00 92.81 263 ASP A C 1
ATOM 2186 O O . ASP A 1 263 ? 65.812 1.394 -86.560 1.00 92.81 263 ASP A O 1
ATOM 2190 N N . ALA A 1 264 ? 65.695 2.417 -84.574 1.00 92.00 264 ALA A N 1
ATOM 2191 C CA . ALA A 1 264 ? 66.293 3.666 -85.042 1.00 92.00 264 ALA A CA 1
ATOM 2192 C C . ALA A 1 264 ? 67.725 3.446 -85.555 1.00 92.00 264 ALA A C 1
ATOM 2194 O O . ALA A 1 264 ? 68.101 3.959 -86.614 1.00 92.00 264 ALA A O 1
ATOM 2195 N N . ASN A 1 265 ? 68.529 2.649 -84.843 1.00 92.62 265 ASN A N 1
ATOM 2196 C CA . ASN A 1 265 ? 69.879 2.322 -85.291 1.00 92.62 265 ASN A CA 1
ATOM 2197 C C . ASN A 1 265 ? 69.874 1.435 -86.548 1.00 92.62 265 ASN A C 1
ATOM 2199 O O . ASN A 1 265 ? 70.657 1.682 -87.465 1.00 92.62 265 ASN A O 1
ATOM 2203 N N . ALA A 1 266 ? 68.986 0.442 -86.624 1.00 90.19 266 ALA A N 1
ATOM 2204 C CA . ALA A 1 266 ? 68.820 -0.415 -87.796 1.00 90.19 266 ALA A CA 1
ATOM 2205 C C . ALA A 1 266 ? 68.371 0.393 -89.021 1.00 90.19 266 ALA A C 1
ATOM 2207 O O . ALA A 1 266 ? 68.959 0.255 -90.093 1.00 90.19 266 ALA A O 1
ATOM 2208 N N . SER A 1 267 ? 67.408 1.299 -88.848 1.00 90.81 267 SER A N 1
ATOM 2209 C CA . SER A 1 267 ? 66.942 2.228 -89.880 1.00 90.81 267 SER A CA 1
ATOM 2210 C C . SER A 1 267 ? 68.061 3.151 -90.356 1.00 90.81 267 SER A C 1
ATOM 2212 O O . SER A 1 267 ? 68.252 3.308 -91.561 1.00 90.81 267 SER A O 1
ATOM 2214 N N . ARG A 1 268 ? 68.870 3.705 -89.441 1.00 91.56 268 ARG A N 1
ATOM 2215 C CA . ARG A 1 268 ? 70.049 4.507 -89.807 1.00 91.56 268 ARG A CA 1
ATOM 2216 C C . ARG A 1 268 ? 71.041 3.693 -90.639 1.00 91.56 268 ARG A C 1
ATOM 2218 O O . ARG A 1 268 ? 71.446 4.142 -91.706 1.00 91.56 268 ARG A O 1
ATOM 2225 N N . LEU A 1 269 ? 71.400 2.490 -90.186 1.00 90.69 269 LEU A N 1
ATOM 2226 C CA . LEU A 1 269 ? 72.293 1.593 -90.928 1.00 90.69 269 LEU A CA 1
ATOM 2227 C C . LEU A 1 269 ? 71.7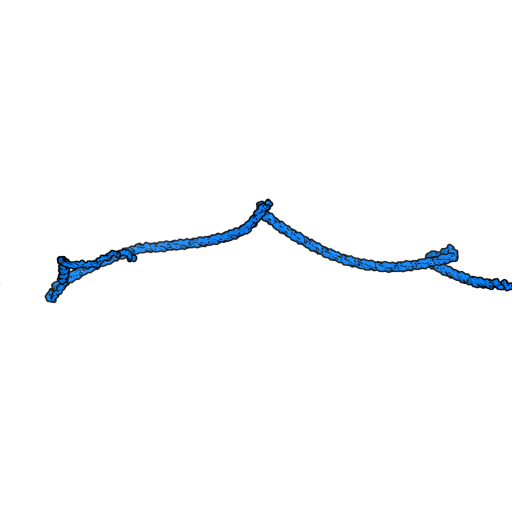18 1.222 -92.302 1.00 90.69 269 LEU A C 1
ATOM 2229 O O . LEU A 1 269 ? 72.463 1.156 -93.278 1.00 90.69 269 LEU A O 1
ATOM 2233 N N . PHE A 1 270 ? 70.405 1.013 -92.399 1.00 90.94 270 PHE A N 1
ATOM 2234 C CA . PHE A 1 270 ? 69.721 0.741 -93.659 1.00 90.94 270 PHE A CA 1
ATOM 2235 C C . PHE A 1 270 ? 69.786 1.935 -94.617 1.00 90.94 270 PHE A C 1
ATOM 2237 O O . PHE A 1 270 ? 70.077 1.743 -95.800 1.00 90.94 270 PHE A O 1
ATOM 2244 N N . VAL A 1 271 ? 69.582 3.160 -94.120 1.00 91.50 271 VAL A N 1
ATOM 2245 C CA . VAL A 1 271 ? 69.713 4.384 -94.924 1.00 91.50 271 VAL A CA 1
ATOM 2246 C C . VAL A 1 271 ? 71.140 4.525 -95.446 1.00 91.50 271 VAL A C 1
ATOM 2248 O O . VAL A 1 271 ? 71.311 4.616 -96.660 1.00 91.50 271 VAL A O 1
ATOM 2251 N N . GLU A 1 272 ? 72.158 4.434 -94.586 1.00 90.19 272 GLU A N 1
ATOM 2252 C CA . GLU A 1 272 ? 73.572 4.465 -95.002 1.00 90.19 272 GLU A CA 1
ATOM 2253 C C . GLU A 1 272 ? 73.864 3.411 -96.078 1.00 90.19 272 GLU A C 1
ATOM 2255 O O . GLU A 1 272 ? 74.424 3.699 -97.138 1.00 90.19 272 GLU A O 1
ATOM 2260 N N . HIS A 1 273 ? 73.399 2.182 -95.856 1.00 87.31 273 HIS A N 1
ATOM 2261 C CA . HIS A 1 273 ? 73.562 1.093 -96.810 1.00 87.31 273 HIS A CA 1
ATOM 2262 C C . HIS A 1 273 ? 72.847 1.364 -98.146 1.00 87.31 273 HIS A C 1
ATOM 2264 O O . HIS A 1 273 ? 73.367 1.014 -99.209 1.00 87.31 273 HIS A O 1
ATOM 2270 N N . SER A 1 274 ? 71.673 2.000 -98.127 1.00 87.69 274 SER A N 1
ATOM 2271 C CA . SER A 1 274 ? 70.937 2.366 -99.341 1.00 87.69 274 SER A CA 1
ATOM 2272 C C . SER A 1 274 ? 71.598 3.518 -100.108 1.00 87.69 274 SER A C 1
ATOM 2274 O O . SER A 1 274 ? 71.674 3.448 -101.335 1.00 87.69 274 SER A O 1
ATOM 2276 N N . ILE A 1 275 ? 72.162 4.515 -99.414 1.00 88.06 275 ILE A N 1
ATOM 2277 C CA . ILE A 1 275 ? 72.954 5.597 -100.020 1.00 88.06 275 ILE A CA 1
ATOM 2278 C C . ILE A 1 275 ? 74.193 5.019 -100.703 1.00 88.06 275 ILE A C 1
ATOM 2280 O O . ILE A 1 275 ? 74.444 5.327 -101.867 1.00 88.06 275 ILE A O 1
ATOM 2284 N N . VAL A 1 276 ? 74.936 4.136 -100.025 1.00 86.56 276 VAL A N 1
ATOM 2285 C CA . VAL A 1 276 ? 76.108 3.466 -100.614 1.00 86.56 276 VAL A CA 1
ATOM 2286 C C . VAL A 1 276 ? 75.709 2.682 -101.867 1.00 86.56 276 VAL A C 1
ATOM 2288 O O . VAL A 1 276 ? 76.349 2.821 -102.909 1.00 86.56 276 VAL A O 1
ATOM 2291 N N . LYS A 1 277 ? 74.613 1.916 -101.814 1.00 85.31 277 LYS A N 1
ATOM 2292 C CA . LYS A 1 277 ? 74.076 1.202 -102.986 1.00 85.31 277 LYS A CA 1
ATOM 2293 C C . LYS A 1 277 ? 73.701 2.144 -104.133 1.00 85.31 277 LYS A C 1
ATOM 2295 O O . LYS A 1 277 ? 74.026 1.854 -105.284 1.00 85.31 277 LYS A O 1
ATOM 2300 N N . ALA A 1 278 ? 73.053 3.269 -103.840 1.00 84.56 278 ALA A N 1
ATOM 2301 C CA . ALA A 1 278 ? 72.685 4.267 -104.840 1.00 84.56 278 ALA A CA 1
ATOM 2302 C C . ALA A 1 278 ? 73.917 4.957 -105.452 1.00 84.56 278 ALA A C 1
ATOM 2304 O O . ALA A 1 278 ? 73.961 5.159 -106.663 1.00 84.56 278 ALA A O 1
ATOM 2305 N N . ALA A 1 279 ? 74.942 5.262 -104.651 1.00 84.44 279 ALA A N 1
ATOM 2306 C CA . ALA A 1 279 ? 76.203 5.826 -105.128 1.00 84.44 279 ALA A CA 1
ATOM 2307 C C . ALA A 1 279 ? 76.941 4.858 -106.067 1.00 84.44 279 ALA A C 1
ATOM 2309 O O . ALA A 1 279 ? 77.403 5.272 -107.130 1.00 84.44 279 ALA A O 1
ATOM 2310 N N . ILE A 1 280 ? 76.987 3.563 -105.724 1.00 83.12 280 ILE A N 1
ATOM 2311 C CA . ILE A 1 280 ? 77.536 2.509 -106.595 1.00 83.12 280 ILE A CA 1
ATOM 2312 C C . ILE A 1 280 ? 76.776 2.471 -107.925 1.00 83.12 280 ILE A C 1
ATOM 2314 O O . ILE A 1 280 ? 77.394 2.500 -108.990 1.00 83.12 280 ILE A O 1
ATOM 2318 N N . LEU A 1 281 ? 75.442 2.462 -107.872 1.00 82.56 281 LEU A N 1
ATOM 2319 C CA . LEU A 1 281 ? 74.597 2.464 -109.066 1.00 82.56 281 LEU A CA 1
ATOM 2320 C C . LEU A 1 281 ? 74.800 3.714 -109.929 1.00 82.56 281 LEU A C 1
ATOM 2322 O O . LEU A 1 281 ? 74.876 3.606 -111.154 1.00 82.56 281 LEU A O 1
ATOM 2326 N N . ASN A 1 282 ? 74.902 4.892 -109.314 1.00 82.62 282 ASN A N 1
ATOM 2327 C CA . ASN A 1 282 ? 75.127 6.148 -110.025 1.00 82.62 282 ASN A CA 1
ATOM 2328 C C . ASN A 1 282 ? 76.498 6.166 -110.708 1.00 82.62 282 ASN A C 1
ATOM 2330 O O . ASN A 1 282 ? 76.562 6.446 -111.904 1.00 82.62 282 ASN A O 1
ATOM 2334 N N . LEU A 1 283 ? 77.569 5.780 -110.006 1.00 79.69 283 LEU A N 1
ATOM 2335 C CA . LEU A 1 283 ? 78.913 5.670 -110.587 1.00 79.69 283 LEU A CA 1
ATOM 2336 C C . LEU A 1 283 ? 78.960 4.655 -111.735 1.00 79.69 283 LEU A C 1
ATOM 2338 O O . LEU A 1 283 ? 79.563 4.916 -112.776 1.00 79.69 283 LEU A O 1
ATOM 2342 N N . PHE A 1 284 ? 78.290 3.510 -111.584 1.00 77.81 284 PHE A N 1
ATOM 2343 C CA . PHE A 1 284 ? 78.162 2.527 -112.658 1.00 77.81 284 PHE A CA 1
ATOM 2344 C C . PHE A 1 284 ? 77.449 3.128 -113.880 1.00 77.81 284 PHE A C 1
ATOM 2346 O O . PHE A 1 284 ? 77.954 3.024 -114.998 1.00 77.81 284 PHE A O 1
ATOM 2353 N N . LYS A 1 285 ? 76.319 3.822 -113.676 1.00 77.56 285 LYS A N 1
ATOM 2354 C CA . LYS A 1 285 ? 75.557 4.480 -114.751 1.00 77.56 285 LYS A CA 1
ATOM 2355 C C . LYS A 1 285 ? 76.370 5.580 -115.447 1.00 77.56 285 LYS A C 1
ATOM 2357 O O . LYS A 1 285 ? 76.329 5.661 -116.675 1.00 77.56 285 LYS A O 1
ATOM 2362 N N . GLU A 1 286 ? 77.120 6.399 -114.712 1.00 74.06 286 GLU A N 1
ATOM 2363 C CA . GLU A 1 286 ? 78.006 7.419 -115.294 1.00 74.06 286 GLU A CA 1
ATOM 2364 C C . GLU A 1 286 ? 79.132 6.805 -116.128 1.00 74.06 286 GLU A C 1
ATOM 2366 O O . GLU A 1 286 ? 79.373 7.245 -117.253 1.00 74.06 286 GLU A O 1
ATOM 2371 N N . LEU A 1 287 ? 79.771 5.738 -115.646 1.00 69.88 287 LEU A N 1
ATOM 2372 C CA . LEU A 1 287 ? 80.815 5.046 -116.404 1.00 69.88 287 LEU A CA 1
ATOM 2373 C C . LEU A 1 287 ? 80.263 4.324 -117.640 1.00 69.88 287 LEU A C 1
ATOM 2375 O O . LEU A 1 287 ? 80.913 4.329 -118.689 1.00 69.88 287 LEU A O 1
ATOM 2379 N N . CYS A 1 288 ? 79.050 3.769 -117.568 1.00 69.88 288 CYS A N 1
ATOM 2380 C CA . CYS A 1 288 ? 78.357 3.232 -118.742 1.00 69.88 288 CYS A CA 1
ATOM 2381 C C . CYS A 1 288 ? 78.074 4.323 -119.789 1.00 69.88 288 CYS A C 1
ATOM 2383 O O . CYS A 1 288 ? 78.275 4.081 -120.983 1.00 69.88 288 CYS A O 1
ATOM 2385 N N . LYS A 1 289 ? 77.677 5.532 -119.359 1.00 68.19 289 LYS A N 1
ATOM 2386 C CA . LYS A 1 289 ? 77.506 6.694 -120.251 1.00 68.19 289 LYS A CA 1
ATOM 2387 C C . LYS A 1 289 ? 78.836 7.142 -120.863 1.00 68.19 289 LYS A C 1
ATOM 2389 O O . LYS A 1 289 ? 78.893 7.356 -122.073 1.00 68.19 289 LYS A O 1
ATOM 2394 N N . PHE A 1 290 ? 79.906 7.233 -120.068 1.00 62.62 290 PHE A N 1
ATOM 2395 C CA . PHE A 1 290 ? 81.231 7.647 -120.546 1.00 62.62 290 PHE A CA 1
ATOM 2396 C C . PHE A 1 290 ? 81.785 6.689 -121.610 1.00 62.62 290 PHE A C 1
ATOM 2398 O O . PHE A 1 290 ? 82.284 7.125 -122.645 1.00 62.62 290 PHE A O 1
ATOM 2405 N N . LYS A 1 291 ? 81.627 5.376 -121.407 1.00 61.06 291 LYS A N 1
ATOM 2406 C CA . LYS A 1 291 ? 82.048 4.347 -122.372 1.00 61.06 291 LYS A CA 1
ATOM 2407 C C . LYS A 1 291 ? 81.099 4.165 -123.566 1.00 61.06 291 LYS A C 1
ATOM 2409 O O . LYS A 1 291 ? 81.354 3.296 -124.395 1.00 61.06 291 LYS A O 1
ATOM 2414 N N . ARG A 1 292 ? 80.017 4.956 -123.672 1.00 57.59 292 ARG A N 1
ATOM 2415 C CA . ARG A 1 292 ? 78.982 4.860 -124.727 1.00 57.59 292 ARG A CA 1
ATOM 2416 C C . ARG A 1 292 ? 78.462 3.428 -124.937 1.00 57.59 292 ARG A C 1
ATOM 2418 O O . ARG A 1 292 ? 78.125 3.030 -126.051 1.00 57.59 292 ARG A O 1
ATOM 2425 N N . LEU A 1 293 ? 78.379 2.651 -123.856 1.00 59.44 293 LEU A N 1
ATOM 2426 C CA . LEU A 1 293 ? 77.825 1.300 -123.880 1.00 59.44 293 LEU A CA 1
ATOM 2427 C C . LEU A 1 293 ? 76.301 1.407 -123.787 1.00 59.44 293 LEU A C 1
ATOM 2429 O O . LEU A 1 293 ? 75.740 1.586 -122.710 1.00 59.44 293 LEU A O 1
ATOM 2433 N N . HIS A 1 294 ? 75.626 1.305 -124.932 1.00 48.09 294 HIS A N 1
ATOM 2434 C CA . HIS A 1 294 ? 74.161 1.371 -125.025 1.00 48.09 294 HIS A CA 1
ATOM 2435 C C . HIS A 1 294 ? 73.442 0.092 -124.542 1.00 48.09 294 HIS A C 1
ATOM 2437 O O . HIS A 1 294 ? 72.218 0.016 -124.609 1.00 48.09 294 HIS A O 1
ATOM 2443 N N . HIS A 1 295 ? 74.177 -0.906 -124.039 1.00 47.59 295 HIS A N 1
ATOM 2444 C CA . HIS A 1 295 ? 73.645 -2.167 -123.519 1.00 47.59 295 HIS A CA 1
ATOM 2445 C C . HIS A 1 295 ? 74.292 -2.488 -122.168 1.00 47.59 295 HIS A C 1
ATOM 2447 O O . HIS A 1 295 ? 75.484 -2.773 -122.059 1.00 47.59 295 HIS A O 1
ATOM 2453 N N . ILE A 1 296 ? 73.471 -2.412 -121.123 1.00 54.28 296 ILE A N 1
ATOM 2454 C CA . ILE A 1 296 ? 73.834 -2.696 -119.736 1.00 54.28 296 ILE A CA 1
ATOM 2455 C C . ILE A 1 296 ? 73.795 -4.216 -119.545 1.00 54.28 296 ILE A C 1
ATOM 2457 O O . ILE A 1 296 ? 72.725 -4.815 -119.581 1.00 54.28 296 ILE A O 1
ATOM 2461 N N . SER A 1 297 ? 74.954 -4.852 -119.349 1.00 55.19 297 SER A N 1
ATOM 2462 C CA . SER A 1 297 ? 75.041 -6.311 -119.150 1.00 55.19 297 SER A CA 1
ATOM 2463 C C . SER A 1 297 ? 74.890 -6.753 -117.683 1.00 55.19 297 SER A C 1
ATOM 2465 O O . SER A 1 297 ? 74.920 -7.951 -117.408 1.00 55.19 297 SER A O 1
ATOM 2467 N N . VAL A 1 298 ? 74.745 -5.827 -116.728 1.00 59.59 298 VAL A N 1
ATOM 2468 C CA . VAL A 1 298 ? 74.725 -6.133 -115.284 1.00 59.59 298 VAL A CA 1
ATOM 2469 C C . VAL A 1 298 ? 73.379 -5.740 -114.671 1.00 59.59 298 VAL A C 1
ATOM 2471 O O . VAL A 1 298 ? 72.892 -4.636 -114.905 1.00 59.59 298 VAL A O 1
ATOM 2474 N N . LYS A 1 299 ? 72.766 -6.645 -113.890 1.00 65.00 299 LYS A N 1
ATOM 2475 C CA . LYS A 1 299 ? 71.471 -6.419 -113.221 1.00 65.00 299 LYS A CA 1
ATOM 2476 C C . LYS A 1 299 ? 71.580 -5.344 -112.131 1.00 65.00 299 LYS A C 1
ATOM 2478 O O . LYS A 1 299 ? 72.588 -5.241 -111.436 1.00 65.00 299 LYS A O 1
ATOM 2483 N N . GLU A 1 300 ? 70.497 -4.593 -111.937 1.00 61.03 300 GLU A N 1
ATOM 2484 C CA . GLU A 1 300 ? 70.447 -3.410 -111.061 1.00 61.03 300 GLU A CA 1
ATOM 2485 C C . GLU A 1 300 ? 70.663 -3.729 -109.560 1.00 61.03 300 GLU A C 1
ATOM 2487 O O . GLU A 1 300 ? 71.121 -2.869 -108.819 1.00 61.03 300 GLU A O 1
ATOM 2492 N N . ASN A 1 301 ? 70.461 -4.982 -109.124 1.00 65.00 301 ASN A N 1
ATOM 2493 C CA . ASN A 1 301 ? 70.676 -5.430 -107.734 1.00 65.00 301 ASN A CA 1
ATOM 2494 C C . ASN A 1 301 ? 71.996 -6.187 -107.481 1.00 65.00 301 ASN A C 1
ATOM 2496 O O . ASN A 1 301 ? 72.246 -6.594 -106.346 1.00 65.00 301 ASN A O 1
ATOM 2500 N N . ASP A 1 302 ? 72.836 -6.403 -108.497 1.00 76.12 302 ASP A N 1
ATOM 2501 C CA . ASP A 1 302 ? 74.115 -7.108 -108.330 1.00 76.12 302 ASP A CA 1
ATOM 2502 C C . ASP A 1 302 ? 75.272 -6.111 -108.152 1.00 76.12 302 ASP A C 1
ATOM 2504 O O . ASP A 1 302 ? 76.037 -5.802 -109.071 1.00 76.12 302 ASP A O 1
ATOM 2508 N N . TYR A 1 303 ? 75.353 -5.547 -106.945 1.00 70.50 303 TYR A N 1
ATOM 2509 C CA . TYR A 1 303 ? 76.309 -4.491 -106.600 1.00 70.50 303 TYR A CA 1
ATOM 2510 C C . TYR A 1 303 ? 77.770 -4.958 -106.663 1.00 70.50 303 TYR A C 1
ATOM 2512 O O . TYR A 1 303 ? 78.664 -4.149 -106.917 1.00 70.50 303 TYR A O 1
ATOM 2520 N N . GLU A 1 304 ? 78.034 -6.254 -106.474 1.00 75.06 304 GLU A N 1
ATOM 2521 C CA . GLU A 1 304 ? 79.388 -6.806 -106.559 1.00 75.06 304 GLU A CA 1
ATOM 2522 C C . GLU A 1 304 ? 79.885 -6.824 -108.011 1.00 75.06 304 GLU A C 1
ATOM 2524 O O . GLU A 1 304 ? 81.017 -6.414 -108.295 1.00 75.06 304 GLU A O 1
ATOM 2529 N N . ALA A 1 305 ? 79.025 -7.227 -108.950 1.00 72.62 305 ALA A N 1
ATOM 2530 C CA . ALA A 1 305 ? 79.325 -7.169 -110.376 1.00 72.62 305 ALA A CA 1
ATOM 2531 C C . ALA A 1 305 ? 79.480 -5.717 -110.873 1.00 72.62 305 ALA A C 1
ATOM 2533 O O . ALA A 1 305 ? 80.403 -5.427 -111.641 1.00 72.62 305 ALA A O 1
ATOM 2534 N N . GLN A 1 306 ? 78.648 -4.787 -110.385 1.00 72.06 306 GLN A N 1
ATOM 2535 C CA . GLN A 1 306 ? 78.757 -3.355 -110.704 1.00 72.06 306 GLN A CA 1
ATOM 2536 C C . GLN A 1 306 ? 80.078 -2.756 -110.205 1.00 72.06 306 GLN A C 1
ATOM 2538 O O . GLN A 1 306 ? 80.771 -2.087 -110.968 1.00 72.06 306 GLN A O 1
ATOM 2543 N N . LEU A 1 307 ? 80.490 -3.048 -108.967 1.00 75.50 307 LEU A N 1
ATOM 2544 C CA . LEU A 1 307 ? 81.777 -2.593 -108.426 1.00 75.50 307 LEU A CA 1
ATOM 2545 C C . LEU A 1 307 ? 82.977 -3.178 -109.184 1.00 75.50 307 LEU A C 1
ATOM 2547 O O . LEU A 1 307 ? 83.944 -2.458 -109.448 1.00 75.50 307 LEU A O 1
ATOM 2551 N N . LYS A 1 308 ? 82.927 -4.455 -109.586 1.00 77.94 308 LYS A N 1
ATOM 2552 C CA . LYS A 1 308 ? 83.973 -5.068 -110.431 1.00 77.94 308 LYS A CA 1
ATOM 2553 C C . LYS A 1 308 ? 84.065 -4.388 -111.802 1.00 77.94 308 LYS A C 1
ATOM 2555 O O . LYS A 1 308 ? 85.173 -4.159 -112.297 1.00 77.94 308 LYS A O 1
ATOM 2560 N N . PHE A 1 309 ? 82.929 -4.011 -112.387 1.00 72.31 309 PHE A N 1
ATOM 2561 C CA . PHE A 1 309 ? 82.882 -3.259 -113.643 1.00 72.31 309 PHE A CA 1
ATOM 2562 C C . PHE A 1 309 ? 83.394 -1.817 -113.493 1.00 72.31 309 PHE A C 1
ATOM 2564 O O . PHE A 1 309 ? 84.159 -1.346 -114.337 1.00 72.31 309 PHE A O 1
ATOM 2571 N N . ILE A 1 310 ? 83.036 -1.130 -112.402 1.00 75.75 310 ILE A N 1
ATOM 2572 C CA . ILE A 1 310 ? 83.579 0.193 -112.055 1.00 75.75 310 ILE A CA 1
ATOM 2573 C C . ILE A 1 310 ? 85.104 0.102 -111.917 1.00 75.75 310 ILE A C 1
ATOM 2575 O O . ILE A 1 310 ? 85.822 0.894 -112.523 1.00 75.75 310 ILE A O 1
ATOM 2579 N N . LYS A 1 311 ? 85.618 -0.897 -111.185 1.00 79.50 311 LYS A N 1
ATOM 2580 C CA . LYS A 1 311 ? 87.059 -1.096 -110.963 1.00 79.50 311 LYS A CA 1
ATOM 2581 C C . LYS A 1 311 ? 87.830 -1.309 -112.267 1.00 79.50 311 LYS A C 1
ATOM 2583 O O . LYS A 1 311 ? 88.834 -0.639 -112.493 1.00 79.50 311 LYS A O 1
ATOM 2588 N N . THR A 1 312 ? 87.375 -2.226 -113.118 1.00 76.75 312 THR A N 1
ATOM 2589 C CA . THR A 1 312 ? 88.019 -2.514 -114.415 1.00 76.75 312 THR A CA 1
ATOM 2590 C C . THR A 1 312 ? 87.952 -1.310 -115.354 1.00 76.75 312 THR A C 1
ATOM 2592 O O . THR A 1 312 ? 88.961 -0.929 -115.944 1.00 76.75 312 THR A O 1
ATOM 2595 N N . SER A 1 313 ? 86.806 -0.630 -115.412 1.00 68.12 313 SER A N 1
ATOM 2596 C CA . SER A 1 313 ? 86.635 0.575 -116.229 1.00 68.12 313 SER A CA 1
ATOM 2597 C C . SER A 1 313 ? 87.491 1.749 -115.761 1.00 68.12 313 SER A C 1
ATOM 2599 O O . SER A 1 313 ? 88.077 2.439 -116.590 1.00 68.12 313 SER A O 1
ATOM 2601 N N . TYR A 1 314 ? 87.620 1.956 -114.451 1.00 74.94 314 TYR A N 1
ATOM 2602 C CA . TYR A 1 314 ? 88.503 2.978 -113.894 1.00 74.94 314 TYR A CA 1
ATOM 2603 C C . TYR A 1 314 ? 89.981 2.676 -114.186 1.00 74.94 314 TYR A C 1
ATOM 2605 O O . TYR A 1 314 ? 90.734 3.570 -114.566 1.00 74.94 314 TYR A O 1
ATOM 2613 N N . GLN A 1 315 ? 90.396 1.407 -114.090 1.00 77.38 315 GLN A N 1
ATOM 2614 C CA . GLN A 1 315 ? 91.752 0.981 -114.457 1.00 77.38 315 GLN A CA 1
ATOM 2615 C C . GLN A 1 315 ? 92.057 1.192 -115.947 1.00 77.38 315 GLN A C 1
ATOM 2617 O O . GLN A 1 315 ? 93.183 1.538 -116.299 1.00 77.38 315 GLN A O 1
ATOM 2622 N N . GLU A 1 316 ? 91.076 1.013 -116.829 1.00 69.62 316 GLU A N 1
ATOM 2623 C CA . GLU A 1 316 ? 91.220 1.318 -118.256 1.00 69.62 316 GLU A CA 1
ATOM 2624 C C . GLU A 1 316 ? 91.290 2.825 -118.528 1.00 69.62 316 GLU A C 1
ATOM 2626 O O . GLU A 1 316 ? 92.153 3.254 -119.290 1.00 69.62 316 GLU A O 1
ATOM 2631 N N . LEU A 1 317 ? 90.461 3.642 -117.869 1.00 67.38 317 LEU A N 1
ATOM 2632 C CA . LEU A 1 317 ? 90.544 5.105 -117.977 1.00 67.38 317 LEU A CA 1
ATOM 2633 C C . LEU A 1 317 ? 91.887 5.641 -117.479 1.00 67.38 317 LEU A C 1
ATOM 2635 O O . LEU A 1 317 ? 92.458 6.524 -118.111 1.00 67.38 317 LEU A O 1
ATOM 2639 N N . LEU A 1 318 ? 92.432 5.069 -116.404 1.00 71.75 318 LEU A N 1
ATOM 2640 C CA . LEU A 1 318 ? 93.786 5.381 -115.945 1.00 71.75 318 LEU A CA 1
ATOM 2641 C C . LEU A 1 318 ? 94.842 5.037 -117.000 1.00 71.75 318 LEU A C 1
ATOM 2643 O O . LEU A 1 318 ? 95.756 5.826 -117.223 1.00 71.75 318 LEU A O 1
ATOM 2647 N N . LYS A 1 319 ? 94.717 3.894 -117.685 1.00 69.62 319 LYS A N 1
ATOM 2648 C CA . LYS A 1 319 ? 95.622 3.543 -118.791 1.00 69.62 319 LYS A CA 1
ATOM 2649 C C . LYS A 1 319 ? 95.510 4.540 -119.947 1.00 69.62 319 LYS A C 1
ATOM 2651 O O . LYS A 1 319 ? 96.539 4.975 -120.446 1.00 69.62 319 LYS A O 1
ATOM 2656 N N . ILE A 1 320 ? 94.297 4.943 -120.330 1.00 66.62 320 ILE A N 1
ATOM 2657 C CA . ILE A 1 320 ? 94.071 5.926 -121.404 1.00 66.62 320 ILE A CA 1
ATOM 2658 C C . ILE A 1 320 ? 94.613 7.307 -121.013 1.00 66.62 320 ILE A C 1
ATOM 2660 O O . ILE A 1 320 ? 95.30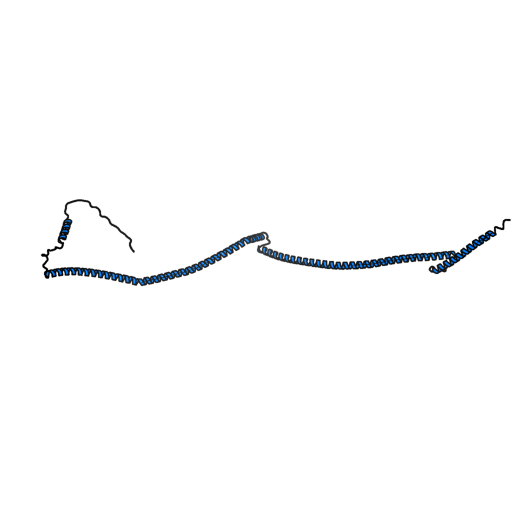0 7.929 -121.813 1.00 66.62 320 ILE A O 1
ATOM 2664 N N . ALA A 1 321 ? 94.379 7.769 -119.784 1.00 66.88 321 ALA A N 1
ATOM 2665 C CA . ALA A 1 321 ? 94.918 9.038 -119.292 1.00 66.88 321 ALA A CA 1
ATOM 2666 C C . ALA A 1 321 ? 96.456 9.036 -119.248 1.00 66.88 321 ALA A C 1
ATOM 2668 O O . ALA A 1 321 ? 97.089 10.037 -119.577 1.00 66.88 321 ALA A O 1
ATOM 2669 N N . ASN A 1 322 ? 97.064 7.901 -118.892 1.00 70.12 322 ASN A N 1
ATOM 2670 C CA . ASN A 1 322 ? 98.517 7.745 -118.916 1.00 70.12 322 ASN A CA 1
ATOM 2671 C C . ASN A 1 322 ? 99.078 7.724 -120.350 1.00 70.12 322 ASN A C 1
ATOM 2673 O O . ASN A 1 322 ? 100.164 8.251 -120.570 1.00 70.12 322 ASN A O 1
ATOM 2677 N N . ILE A 1 323 ? 98.345 7.172 -121.324 1.00 66.00 323 ILE A N 1
ATOM 2678 C CA . ILE A 1 323 ? 98.719 7.210 -122.749 1.00 66.00 323 ILE A CA 1
ATOM 2679 C C . ILE A 1 323 ? 98.549 8.626 -123.323 1.00 66.00 323 ILE A C 1
ATOM 2681 O O . ILE A 1 323 ? 99.444 9.100 -124.008 1.00 66.00 323 ILE A O 1
ATOM 2685 N N . ALA A 1 324 ? 97.473 9.341 -122.979 1.00 60.22 324 ALA A N 1
ATOM 2686 C CA . ALA A 1 324 ? 97.261 10.732 -123.392 1.00 60.22 324 ALA A CA 1
ATOM 2687 C C . ALA A 1 324 ? 98.356 11.669 -122.851 1.00 60.22 324 ALA A C 1
ATOM 2689 O O . ALA A 1 324 ? 98.898 12.474 -123.603 1.00 60.22 324 ALA A O 1
ATOM 2690 N N . LYS A 1 325 ? 98.771 11.487 -121.588 1.00 63.91 325 LYS A N 1
ATOM 2691 C CA . LYS A 1 325 ? 99.946 12.182 -121.035 1.00 63.91 325 LYS A CA 1
ATOM 2692 C C . LYS A 1 325 ? 101.250 11.816 -121.748 1.00 63.91 325 LYS A C 1
ATOM 2694 O O . LYS A 1 325 ? 102.122 12.663 -121.871 1.00 63.91 325 LYS A O 1
ATOM 2699 N N . ALA A 1 326 ? 101.406 10.578 -122.221 1.00 60.91 326 ALA A N 1
ATOM 2700 C CA . ALA A 1 326 ? 102.575 10.183 -123.010 1.00 60.91 326 ALA A CA 1
ATOM 2701 C C . ALA A 1 326 ? 102.556 10.769 -124.439 1.00 60.91 326 ALA A C 1
ATOM 2703 O O . ALA A 1 326 ? 103.616 10.948 -125.033 1.00 60.91 326 ALA A O 1
ATOM 2704 N N . GLN A 1 327 ? 101.373 11.097 -124.971 1.00 57.19 327 GLN A N 1
ATOM 2705 C CA . GLN A 1 327 ? 101.186 11.712 -126.288 1.00 57.19 327 GLN A CA 1
ATOM 2706 C C . GLN A 1 327 ? 101.396 13.234 -126.272 1.00 57.19 327 GLN A C 1
ATOM 2708 O O . GLN A 1 327 ? 102.065 13.738 -127.168 1.00 57.19 327 GLN A O 1
ATOM 2713 N N . GLU A 1 328 ? 100.973 13.943 -125.218 1.00 60.28 328 GLU A N 1
ATOM 2714 C CA . GLU A 1 328 ? 101.334 15.362 -125.011 1.00 60.28 328 GLU A CA 1
ATOM 2715 C C . GLU A 1 328 ? 102.861 15.561 -124.965 1.00 60.28 328 GLU A C 1
ATOM 2717 O O . GLU A 1 328 ? 103.391 16.481 -125.582 1.00 60.28 328 GLU A O 1
ATOM 2722 N N . VAL A 1 329 ? 103.593 14.633 -124.338 1.00 60.75 329 VAL A N 1
ATOM 2723 C CA . VAL A 1 329 ? 105.067 14.676 -124.273 1.00 60.75 329 VAL A CA 1
ATOM 2724 C C . VAL A 1 329 ? 105.728 14.402 -125.640 1.00 60.75 329 VAL A C 1
ATOM 2726 O O . VAL A 1 329 ? 106.842 14.862 -125.884 1.00 60.75 329 VAL A O 1
ATOM 2729 N N . SER A 1 330 ? 105.059 13.688 -126.554 1.00 56.00 330 SER A N 1
ATOM 2730 C CA . SER A 1 330 ? 105.564 13.398 -127.909 1.00 56.00 330 SER A CA 1
ATOM 2731 C C . SER A 1 330 ? 105.230 14.503 -128.924 1.00 56.00 330 SER A C 1
ATOM 2733 O O . SER A 1 330 ? 106.007 14.733 -129.858 1.00 56.00 330 SER A O 1
ATOM 2735 N N . ASP A 1 331 ? 104.109 15.206 -128.742 1.00 57.84 331 ASP A N 1
ATOM 2736 C CA . ASP A 1 331 ? 103.714 16.345 -129.580 1.00 57.84 331 ASP A CA 1
ATOM 2737 C C . ASP A 1 331 ? 104.534 17.606 -129.245 1.00 57.84 331 ASP A C 1
ATOM 2739 O O . ASP A 1 331 ? 104.938 18.335 -130.154 1.00 57.84 331 ASP A O 1
ATOM 2743 N N . GLU A 1 332 ? 104.926 17.803 -127.979 1.00 59.94 332 GLU A N 1
ATOM 2744 C CA . GLU A 1 332 ? 105.888 18.851 -127.596 1.00 59.94 332 GLU A CA 1
ATOM 2745 C C . GLU A 1 332 ? 107.284 18.639 -128.223 1.00 59.94 332 GLU A C 1
ATOM 2747 O O . GLU A 1 332 ? 107.976 19.606 -128.550 1.00 59.94 332 GLU A O 1
ATOM 2752 N N . GLN A 1 333 ? 107.692 17.389 -128.483 1.00 56.41 333 GLN A N 1
ATOM 2753 C CA . GLN A 1 333 ? 108.978 17.074 -129.125 1.00 56.41 333 GLN A CA 1
ATOM 2754 C C . GLN A 1 333 ? 108.964 17.265 -130.653 1.00 56.41 333 GLN A C 1
ATOM 2756 O O . GLN A 1 333 ? 110.003 17.576 -131.237 1.00 56.41 333 GLN A O 1
ATOM 2761 N N . SER A 1 334 ? 107.801 17.153 -131.305 1.00 57.03 334 SER A N 1
ATOM 2762 C CA . SER A 1 334 ? 107.669 17.333 -132.763 1.00 57.03 334 SER A CA 1
ATOM 2763 C C . SER A 1 334 ? 107.535 18.806 -133.180 1.00 57.03 334 SER A C 1
ATOM 2765 O O . SER A 1 334 ? 107.945 19.179 -134.280 1.00 57.03 334 SER A O 1
ATOM 2767 N N . ILE A 1 335 ? 107.036 19.677 -132.294 1.00 59.59 335 ILE A N 1
ATOM 2768 C CA . ILE A 1 335 ? 106.935 21.128 -132.547 1.00 59.59 335 ILE A CA 1
ATOM 2769 C C . ILE A 1 335 ? 108.314 21.816 -132.469 1.00 59.59 335 ILE A C 1
ATOM 2771 O O . ILE A 1 335 ? 108.564 22.779 -133.192 1.00 59.59 335 ILE A O 1
ATOM 2775 N N . MET A 1 336 ? 109.261 21.271 -131.697 1.00 57.31 336 MET A N 1
ATOM 2776 C CA . MET A 1 336 ? 110.632 21.801 -131.602 1.00 57.31 336 MET A CA 1
ATOM 2777 C C . MET A 1 336 ? 111.522 21.450 -132.814 1.00 57.31 336 MET A C 1
ATOM 2779 O O . MET A 1 336 ? 112.538 22.108 -133.024 1.00 57.31 336 MET A O 1
ATOM 2783 N N . ALA A 1 337 ? 111.146 20.462 -133.638 1.00 58.16 337 ALA A N 1
ATOM 2784 C CA . ALA A 1 337 ? 111.909 20.055 -134.827 1.00 58.16 337 ALA A CA 1
ATOM 2785 C C . ALA A 1 337 ? 111.560 20.859 -136.101 1.00 58.16 337 ALA A C 1
ATOM 2787 O O . ALA A 1 337 ? 112.392 20.974 -136.996 1.00 58.16 337 ALA A O 1
ATOM 2788 N N . ASN A 1 338 ? 110.369 21.467 -136.177 1.00 56.97 338 ASN A N 1
ATOM 2789 C CA . ASN A 1 338 ? 109.906 22.207 -137.364 1.00 56.97 338 ASN A CA 1
ATOM 2790 C C . ASN A 1 338 ? 110.227 23.717 -137.347 1.00 56.97 338 ASN A C 1
ATOM 2792 O O . ASN A 1 338 ? 109.984 24.399 -138.337 1.00 56.97 338 ASN A O 1
ATOM 2796 N N . LEU A 1 339 ? 110.812 24.248 -136.267 1.00 59.41 339 LEU A N 1
ATOM 2797 C CA . LEU A 1 339 ? 111.231 25.657 -136.165 1.00 59.41 339 LEU A CA 1
ATOM 2798 C C . LEU A 1 339 ? 112.711 25.899 -136.534 1.00 59.41 339 LEU A C 1
ATOM 2800 O O . LEU A 1 339 ? 113.167 27.035 -136.461 1.00 59.41 339 LEU A O 1
ATOM 2804 N N . SER A 1 340 ? 113.467 24.870 -136.950 1.00 55.66 340 SER A N 1
ATOM 2805 C CA . SER A 1 340 ? 114.898 25.004 -137.290 1.00 55.66 340 SER A CA 1
ATOM 2806 C C . SER A 1 340 ? 115.227 25.017 -138.795 1.00 55.66 340 SER A C 1
ATOM 2808 O O . SER A 1 340 ? 116.412 25.036 -139.126 1.00 55.66 340 SER A O 1
ATOM 2810 N N . PHE A 1 341 ? 114.242 24.984 -139.706 1.00 53.88 341 PHE A N 1
ATOM 2811 C CA . PHE A 1 341 ? 114.511 24.856 -141.154 1.00 53.88 341 PHE A CA 1
ATOM 2812 C C . PHE A 1 341 ? 114.157 26.078 -142.022 1.00 53.88 341 PHE A C 1
ATOM 2814 O O . PHE A 1 341 ? 114.584 26.122 -143.168 1.00 53.88 341 PHE A O 1
ATOM 2821 N N . ASP A 1 342 ? 113.498 27.109 -141.483 1.00 45.16 342 ASP A N 1
ATOM 2822 C CA . ASP A 1 342 ? 113.250 28.374 -142.198 1.00 45.16 342 ASP A CA 1
ATOM 2823 C C . ASP A 1 342 ? 113.849 29.560 -141.428 1.00 45.16 342 ASP A C 1
ATOM 2825 O O . ASP A 1 342 ? 113.153 30.288 -140.724 1.00 45.16 342 ASP A O 1
ATOM 2829 N N . SER A 1 343 ? 115.173 29.711 -141.526 1.00 45.19 343 SER A N 1
ATOM 2830 C CA . SER A 1 343 ? 115.935 30.967 -141.372 1.00 45.19 343 SER A CA 1
ATOM 2831 C C . SER A 1 343 ? 117.383 30.720 -141.814 1.00 45.19 343 SER A C 1
ATOM 2833 O O . SER A 1 343 ? 118.294 30.587 -140.995 1.00 45.19 343 SER A O 1
ATOM 2835 N N . ASN A 1 344 ? 117.542 30.602 -143.133 1.00 40.25 344 ASN A N 1
ATOM 2836 C CA . ASN A 1 344 ? 118.682 31.159 -143.864 1.00 40.25 344 ASN A CA 1
ATOM 2837 C C . ASN A 1 344 ? 118.337 32.597 -144.258 1.00 40.25 344 ASN A C 1
ATOM 2839 O O . ASN A 1 344 ? 117.138 32.832 -144.540 1.00 40.25 344 ASN A O 1
#

pLDDT: mean 80.75, std 18.86, range [33.09, 97.81]

Secondary structure (DSSP, 8-state):
-------------------------THHHHHHHHHHHHHTTS-----GGGS----HHHHHHHHHHHHHHHHHHHHHHHHHHHHHHHHHHHHHHHHHHHHHHHHHHHHHHHHHHHHHHHHHHHHHHHHHHHHHHHHHHHHHHHHHHHHHHHHHHHHHHHHHHHHHHHHHHHHHHHHHHH-TT-SSHHHHHHHHHHHHHHHHHHHHHHHHHHHHHHHHHHHHHHHHHHHHHHHHHHHHHHHHHHHHHHHHHHHHHHHHHHHHHHHHHHHHHHHHHHHHHHHHHHHHHHHHHHTT--S--S-TT-HHHHHHHHHHHHHHHHHHHHHHHHHHHHHHHHHTTTTSSS--

Sequence (344 aa):
MDPDAPEFLKKENAGKKSVLPKGELPHKAVSEQFATSQFFKQTKVYPEWDLPSVTPAYNLMVVKKELQKTEKILEEKRKENKQYRDLLDSEWATLRQKQKEVMESFPNHQTFIIENEKKRERAEHVIKVEKEKQEKFDSSINELKEKIKESLKIRDVMQSYVDQYKIYEDYLKSVVESLPEFNSIREVIDRYRTLISVERELEERKGAEVAAMEGYRKSMVELTVSKSQEMMVLNNKLIELQSSHERASNQLNWFQDMLSVIDANASRLFVEHSIVKAAILNLFKELCKFKRLHHISVKENDYEAQLKFIKTSYQELLKIANIAKAQEVSDEQSIMANLSFDSN

Foldseek 3Di:
DDDDDDDDDDDDDDDDDDDDDDDDDCVVVVVVVVVVVVVVVPPPPDDPVPPDPPDPVVVVVVVVVVVVVVVVVVVVVVVVVVVVVVVVVVVVVVVVVVVVVCVVCVVVVVVVVVVVVVVVVVVVVVVVVVVVVVVVVVVVVVVVVVVVVVVVVVVVVVVVVCVVCVVVVVVLVVVCVVDVVDPDSVVVVVVVVVVVVVVVVVVVVVVVVVVVVVVVVVVVVVVVVVVVVVVVVVVVVVVVVVVVVVVVVVVVVVVVVVVVVVVVVVVVVVVVVVVVLVVLLVLLVVLCVVVVPPDDPDDSPCSVVSVVVSVVSVVVVVVVVVVVVVVVVVVVVVVVVVVPPPDD

Radius of gyration: 107.97 Å; chains: 1; bounding box: 178×61×299 Å